Protein AF-A0A2N9NI27-F1 (afdb_monomer_lite)

Secondary structure (DSSP, 8-state):
--TTHHHHHHHHHHHHHHHHHHHHHHHHHH-TTS-GGGGGHHHHHHHHHHHHHHHHHHHHHHHHHHHHHHHHHTT---S-HHHHHHHHHHHHHHHHHHHHHHHHHHHHHHHHHHHHHHHHHHHHHHHHHHHHHHHHHTTSPPBPTTT-PEEETTEEE-HHHHHHHHH-PPP-----HHHHHHHHHHHHHHHHHHHHHHT-

Structure (mmCIF, N/CA/C/O backbone):
data_AF-A0A2N9NI27-F1
#
_entry.id   AF-A0A2N9NI27-F1
#
loop_
_atom_site.group_PDB
_atom_site.id
_atom_site.type_symbol
_atom_site.label_atom_id
_atom_site.label_alt_id
_atom_site.label_comp_id
_atom_site.label_asym_id
_atom_site.label_entity_id
_atom_site.label_seq_id
_atom_site.pdbx_PDB_ins_code
_atom_site.Cartn_x
_atom_site.Cartn_y
_atom_site.Cartn_z
_atom_site.occupancy
_atom_site.B_iso_or_equiv
_atom_site.auth_seq_id
_atom_site.auth_comp_id
_atom_site.auth_asym_id
_atom_site.auth_atom_id
_atom_site.pdbx_PDB_model_num
ATOM 1 N N . MET A 1 1 ? -6.362 -18.000 -13.929 1.00 36.44 1 MET A N 1
ATOM 2 C CA . MET A 1 1 ? -5.533 -18.802 -14.862 1.00 36.44 1 MET A CA 1
ATOM 3 C C . MET A 1 1 ? -5.604 -18.082 -16.194 1.00 36.44 1 MET A C 1
ATOM 5 O O . MET A 1 1 ? -6.598 -18.166 -16.900 1.00 36.44 1 MET A O 1
ATOM 9 N N . ASP A 1 2 ? -4.596 -17.244 -16.434 1.00 38.31 2 ASP A N 1
ATOM 10 C CA . ASP A 1 2 ? -4.694 -16.032 -17.252 1.00 38.31 2 ASP A CA 1
ATOM 11 C C . ASP A 1 2 ? -4.066 -16.246 -18.636 1.00 38.31 2 ASP A C 1
ATOM 13 O O . ASP A 1 2 ? -2.935 -15.829 -18.888 1.00 38.31 2 ASP A O 1
ATOM 17 N N . SER A 1 3 ? -4.799 -16.891 -19.547 1.00 49.56 3 SER A N 1
ATOM 18 C CA . SER A 1 3 ? -4.335 -17.132 -20.929 1.00 49.56 3 SER A CA 1
ATOM 19 C C . SER A 1 3 ? -4.432 -15.897 -21.849 1.00 49.56 3 SER A C 1
ATOM 21 O O . SER A 1 3 ? -3.973 -15.908 -22.987 1.00 49.56 3 SER A O 1
ATOM 23 N N . THR A 1 4 ? -4.994 -14.783 -21.365 1.00 52.84 4 THR A N 1
ATOM 24 C CA . THR A 1 4 ? -5.158 -13.525 -22.126 1.00 52.84 4 THR A CA 1
ATOM 25 C C . THR A 1 4 ? -3.989 -12.544 -21.955 1.00 52.84 4 THR A C 1
ATOM 27 O O . THR A 1 4 ? -3.796 -11.651 -22.784 1.00 52.84 4 THR A O 1
ATOM 30 N N . ARG A 1 5 ? -3.143 -12.735 -20.931 1.00 60.12 5 ARG A N 1
ATOM 31 C CA . ARG A 1 5 ? -1.930 -11.932 -20.689 1.00 60.12 5 ARG A CA 1
ATOM 32 C C . ARG A 1 5 ? -0.852 -12.008 -21.788 1.00 60.12 5 ARG A C 1
ATOM 34 O O . ARG A 1 5 ? -0.223 -10.969 -22.009 1.00 60.12 5 ARG A O 1
ATOM 41 N N . PRO A 1 6 ? -0.582 -13.141 -22.477 1.00 59.47 6 PRO A N 1
ATOM 42 C CA . PRO A 1 6 ? 0.487 -13.189 -23.470 1.00 59.47 6 PRO A CA 1
ATOM 43 C C . PRO A 1 6 ? 0.142 -12.368 -24.711 1.00 59.47 6 PRO A C 1
ATOM 45 O O . PRO A 1 6 ? 1.003 -11.645 -25.188 1.00 59.47 6 PRO A O 1
ATOM 48 N N . TYR A 1 7 ? -1.110 -12.376 -25.177 1.00 66.44 7 TYR A N 1
ATOM 49 C CA . TYR A 1 7 ? -1.519 -11.625 -26.370 1.00 66.44 7 TYR A CA 1
ATOM 50 C C . TYR A 1 7 ? -1.431 -10.111 -26.178 1.00 66.44 7 TYR A C 1
ATOM 52 O O . TYR A 1 7 ? -0.984 -9.406 -27.077 1.00 66.44 7 TYR A O 1
ATOM 60 N N . PHE A 1 8 ? -1.814 -9.600 -25.003 1.00 70.19 8 PHE A N 1
ATOM 61 C CA . PHE A 1 8 ? -1.663 -8.178 -24.691 1.00 70.19 8 PHE A CA 1
ATOM 62 C C . PHE A 1 8 ? -0.185 -7.777 -24.627 1.00 70.19 8 PHE A C 1
ATOM 64 O O . PHE A 1 8 ? 0.218 -6.788 -25.233 1.00 70.19 8 PHE A O 1
ATOM 71 N N . ARG A 1 9 ? 0.648 -8.597 -23.973 1.00 66.94 9 ARG A N 1
ATOM 72 C CA . ARG A 1 9 ? 2.103 -8.397 -23.938 1.00 66.94 9 ARG A CA 1
ATOM 73 C C . ARG A 1 9 ? 2.716 -8.435 -25.336 1.00 66.94 9 ARG A C 1
ATOM 75 O O . ARG A 1 9 ? 3.519 -7.570 -25.655 1.00 66.94 9 ARG A O 1
ATOM 82 N N . LEU A 1 10 ? 2.300 -9.379 -26.180 1.00 68.81 10 LEU A N 1
ATOM 83 C CA . LEU A 1 10 ? 2.792 -9.520 -27.549 1.00 68.81 10 LEU A CA 1
ATOM 84 C C . LEU A 1 10 ? 2.372 -8.338 -28.424 1.00 68.81 10 LEU A C 1
ATOM 86 O O . LEU A 1 10 ? 3.195 -7.834 -29.174 1.00 68.81 10 LEU A O 1
ATOM 90 N N . LYS A 1 11 ? 1.138 -7.835 -28.277 1.00 76.38 11 LYS A N 1
ATOM 91 C CA . LYS A 1 11 ? 0.677 -6.607 -28.947 1.00 76.38 11 LYS A CA 1
ATOM 92 C C . LYS A 1 11 ? 1.503 -5.389 -28.539 1.00 76.38 11 LYS A C 1
ATOM 94 O O . LYS A 1 11 ? 1.861 -4.599 -29.404 1.00 76.38 11 LYS A O 1
ATOM 99 N N . VAL A 1 12 ? 1.839 -5.252 -27.255 1.00 72.19 12 VAL A N 1
ATOM 100 C CA . VAL A 1 12 ? 2.699 -4.157 -26.772 1.00 72.19 12 VAL A CA 1
ATOM 101 C C . VAL A 1 12 ? 4.128 -4.302 -27.301 1.00 72.19 12 VAL A C 1
ATOM 103 O O . VAL A 1 12 ? 4.700 -3.309 -27.739 1.00 72.19 12 VAL A O 1
ATOM 106 N N . ILE A 1 13 ? 4.676 -5.524 -27.343 1.00 70.12 13 ILE A N 1
ATOM 107 C CA . ILE A 1 13 ? 5.977 -5.800 -27.977 1.00 70.12 13 ILE A CA 1
ATOM 108 C C . ILE A 1 13 ? 5.938 -5.389 -29.444 1.00 70.12 13 ILE A C 1
ATOM 110 O O . ILE A 1 13 ? 6.773 -4.599 -29.870 1.00 70.12 13 ILE A O 1
ATOM 114 N N . LEU A 1 14 ? 4.952 -5.870 -30.200 1.00 77.19 14 LEU A N 1
ATOM 115 C CA . LEU A 1 14 ? 4.838 -5.597 -31.629 1.00 77.19 14 LEU A CA 1
ATOM 116 C C . LEU A 1 14 ? 4.661 -4.099 -31.902 1.00 77.19 14 LEU A C 1
ATOM 118 O O . LEU A 1 14 ? 5.299 -3.569 -32.803 1.00 77.19 14 LEU A O 1
ATOM 122 N N . ALA A 1 15 ? 3.855 -3.407 -31.091 1.00 77.19 15 ALA A N 1
ATOM 123 C CA . ALA A 1 15 ? 3.668 -1.962 -31.180 1.00 77.19 15 ALA A CA 1
ATOM 124 C C . ALA A 1 15 ? 4.959 -1.197 -30.855 1.00 77.19 15 ALA A C 1
ATOM 126 O O . ALA A 1 15 ? 5.309 -0.267 -31.575 1.00 77.19 15 ALA A O 1
ATOM 127 N N . SER A 1 16 ? 5.692 -1.602 -29.811 1.00 70.00 16 SER A N 1
ATOM 128 C CA . SER A 1 16 ? 6.980 -0.991 -29.457 1.00 70.00 16 SER A CA 1
ATOM 129 C C . SER A 1 16 ? 8.046 -1.226 -30.529 1.00 70.00 16 SER A C 1
ATOM 131 O O . SER A 1 16 ? 8.771 -0.295 -30.862 1.00 70.00 16 SER A O 1
ATOM 133 N N . LEU A 1 17 ? 8.086 -2.421 -31.128 1.00 70.50 17 LEU A N 1
ATOM 134 C CA . LEU A 1 17 ? 9.005 -2.773 -32.209 1.00 70.50 17 LEU A CA 1
ATOM 135 C C . LEU A 1 17 ? 8.661 -2.033 -33.506 1.00 70.50 17 LEU A C 1
ATOM 137 O O . LEU A 1 17 ? 9.553 -1.517 -34.167 1.00 70.50 17 LEU A O 1
ATOM 141 N N . ALA A 1 18 ? 7.376 -1.925 -33.847 1.00 78.06 18 ALA A N 1
ATOM 142 C CA . ALA A 1 18 ? 6.919 -1.140 -34.991 1.00 78.06 18 ALA A CA 1
ATOM 143 C C . ALA A 1 18 ? 7.245 0.351 -34.818 1.00 78.06 18 ALA A C 1
ATOM 145 O O . ALA A 1 18 ? 7.685 0.995 -35.764 1.00 78.06 18 ALA A O 1
ATOM 146 N N . ASN A 1 19 ? 7.077 0.893 -33.607 1.00 72.19 19 ASN A N 1
ATOM 147 C CA . ASN A 1 19 ? 7.436 2.277 -33.305 1.00 72.19 19 ASN A CA 1
ATOM 148 C C . ASN A 1 19 ? 8.956 2.484 -33.380 1.00 72.19 19 ASN A C 1
ATOM 150 O O . ASN A 1 19 ? 9.404 3.454 -33.977 1.00 72.19 19 ASN A O 1
ATOM 154 N N . LEU A 1 20 ? 9.740 1.531 -32.864 1.00 69.75 20 LEU A N 1
ATOM 155 C CA . LEU A 1 20 ? 11.197 1.533 -32.981 1.00 69.75 20 LEU A CA 1
ATOM 156 C C . LEU A 1 20 ? 11.641 1.560 -34.449 1.00 69.75 20 LEU A C 1
ATOM 158 O O . LEU A 1 20 ? 12.416 2.426 -34.833 1.00 69.75 20 LEU A O 1
ATOM 162 N N . LEU A 1 21 ? 11.105 0.656 -35.275 1.00 71.19 21 LEU A N 1
ATOM 163 C CA . LEU A 1 21 ? 11.413 0.585 -36.705 1.00 71.19 21 LEU A CA 1
ATOM 164 C C . LEU A 1 21 ? 11.002 1.862 -37.442 1.00 71.19 21 LEU A C 1
ATOM 166 O O . LEU A 1 21 ? 11.757 2.344 -38.280 1.00 71.19 21 LEU A O 1
ATOM 170 N N . ALA A 1 22 ? 9.840 2.432 -37.114 1.00 74.94 22 ALA A N 1
ATOM 171 C CA . ALA A 1 22 ? 9.389 3.690 -37.697 1.00 74.94 22 ALA A CA 1
ATOM 172 C C . ALA A 1 22 ? 10.327 4.850 -37.336 1.00 74.94 22 ALA A C 1
ATOM 174 O O . ALA A 1 22 ? 10.721 5.607 -38.217 1.00 74.94 22 ALA A O 1
ATOM 175 N N . VAL A 1 23 ? 10.730 4.966 -36.066 1.00 69.69 23 VAL A N 1
ATOM 176 C CA . VAL A 1 23 ? 11.662 6.010 -35.617 1.00 69.69 23 VAL A CA 1
ATOM 177 C C . VAL A 1 23 ? 13.045 5.813 -36.245 1.00 69.69 23 VAL A C 1
ATOM 179 O O . VAL A 1 23 ? 13.609 6.783 -36.737 1.00 69.69 23 VAL A O 1
ATOM 182 N N . SER A 1 24 ? 13.564 4.583 -36.316 1.00 65.12 24 SER A N 1
ATOM 183 C CA . SER A 1 24 ? 14.845 4.295 -36.982 1.00 65.12 24 SER A CA 1
ATOM 184 C C . SER A 1 24 ? 14.810 4.556 -38.488 1.00 65.12 24 SER A C 1
ATOM 186 O O . SER A 1 24 ? 15.793 5.026 -39.052 1.00 65.12 24 SER A O 1
ATOM 188 N N . TYR A 1 25 ? 13.680 4.303 -39.146 1.00 70.88 25 TYR A N 1
ATOM 189 C CA . TYR A 1 25 ? 13.499 4.634 -40.558 1.00 70.88 25 TYR A CA 1
ATOM 190 C C . TYR A 1 25 ? 13.430 6.152 -40.790 1.00 70.88 25 TYR A C 1
ATOM 192 O O . TYR A 1 25 ? 14.019 6.663 -41.740 1.00 70.88 25 TYR A O 1
ATOM 200 N N . ILE A 1 26 ? 12.751 6.887 -39.904 1.00 68.06 26 ILE A N 1
ATOM 201 C CA . ILE A 1 26 ? 12.708 8.356 -39.941 1.00 68.06 26 ILE A CA 1
ATOM 202 C C . ILE A 1 26 ? 14.103 8.943 -39.695 1.00 68.06 26 ILE A C 1
ATOM 204 O O . ILE A 1 26 ? 14.497 9.871 -40.396 1.00 68.06 26 ILE A O 1
ATOM 208 N N . ASP A 1 27 ? 14.863 8.394 -38.748 1.00 64.38 27 ASP A N 1
ATOM 209 C CA . ASP A 1 27 ? 16.242 8.803 -38.455 1.00 64.38 27 ASP A CA 1
ATOM 210 C C . ASP A 1 27 ? 17.165 8.613 -39.672 1.00 64.38 27 ASP A C 1
ATOM 212 O O . ASP A 1 27 ? 17.878 9.538 -40.063 1.00 64.38 27 ASP A O 1
ATOM 216 N N . TYR A 1 28 ? 17.046 7.468 -40.358 1.00 64.00 28 TYR A N 1
ATOM 217 C CA . TYR A 1 28 ? 17.743 7.197 -41.620 1.00 64.00 28 TYR A CA 1
ATOM 218 C C . TYR A 1 28 ? 17.440 8.245 -42.705 1.00 64.00 28 TYR A C 1
ATOM 220 O O . TYR A 1 28 ? 18.337 8.677 -43.426 1.00 64.00 28 TYR A O 1
ATOM 228 N N . LEU A 1 29 ? 16.181 8.681 -42.810 1.00 66.50 29 LEU A N 1
ATOM 229 C CA . LEU A 1 29 ? 15.747 9.694 -43.778 1.00 66.50 29 LEU A CA 1
ATOM 230 C C . LEU A 1 29 ? 16.136 11.127 -43.395 1.00 66.50 29 LEU A C 1
ATOM 232 O O . LEU A 1 29 ? 16.314 11.963 -44.280 1.00 66.50 29 LEU A O 1
ATOM 236 N N . THR A 1 30 ? 16.229 11.429 -42.100 1.00 65.25 30 THR A N 1
ATOM 237 C CA . THR A 1 30 ? 16.387 12.810 -41.612 1.00 65.25 30 THR A CA 1
ATOM 238 C C . THR A 1 30 ? 17.842 13.279 -41.681 1.00 65.25 30 THR A C 1
ATOM 240 O O . THR A 1 30 ? 18.091 14.471 -41.868 1.00 65.25 30 THR A O 1
ATOM 243 N N . GLY A 1 31 ? 18.814 12.362 -41.597 1.00 55.44 31 GLY A N 1
ATOM 244 C CA . GLY A 1 31 ? 20.234 12.718 -41.583 1.00 55.44 31 GLY A CA 1
ATOM 245 C C . GLY A 1 31 ? 20.626 13.609 -40.387 1.00 55.44 31 GLY A C 1
ATOM 246 O O . GLY A 1 31 ? 19.791 14.065 -39.610 1.00 55.44 31 GLY A O 1
ATOM 247 N N . TYR A 1 32 ? 21.931 13.867 -40.232 1.00 52.66 32 TYR A N 1
ATOM 248 C CA . TYR A 1 32 ? 22.606 14.406 -39.027 1.00 52.66 32 TYR A CA 1
ATOM 249 C C . TYR A 1 32 ? 22.132 15.787 -38.496 1.00 52.66 32 TYR A C 1
ATOM 251 O O . TYR A 1 32 ? 22.723 16.324 -37.561 1.00 52.66 32 TYR A O 1
ATOM 259 N N . GLN A 1 33 ? 21.103 16.414 -39.073 1.00 48.88 33 GLN A N 1
ATOM 260 C CA . GLN A 1 33 ? 20.700 17.781 -38.720 1.00 48.88 33 GLN A CA 1
ATOM 261 C C . GLN A 1 33 ? 19.865 17.891 -37.434 1.00 48.88 33 GLN A C 1
ATOM 263 O O . GLN A 1 33 ? 19.787 18.985 -36.878 1.00 48.88 33 GLN A O 1
ATOM 268 N N . PHE A 1 34 ? 19.296 16.797 -36.909 1.00 49.81 34 PHE A N 1
ATOM 269 C CA . PHE A 1 34 ? 18.487 16.841 -35.685 1.00 49.81 34 PHE A CA 1
ATOM 270 C C . PHE A 1 34 ? 18.809 15.704 -34.706 1.00 49.81 34 PHE A C 1
ATOM 272 O O . PHE A 1 34 ? 18.772 14.529 -35.050 1.00 49.81 34 PHE A O 1
ATOM 279 N N . LEU A 1 35 ? 19.053 16.056 -33.438 1.00 50.72 35 LEU A N 1
ATOM 280 C CA . LEU A 1 35 ? 19.159 15.119 -32.312 1.00 50.72 35 LEU A CA 1
ATOM 281 C C . LEU A 1 35 ? 17.768 14.550 -31.966 1.00 50.72 35 LEU A C 1
ATOM 283 O O . LEU A 1 35 ? 17.124 14.959 -31.001 1.00 50.72 35 LEU A O 1
ATOM 287 N N . PHE A 1 36 ? 17.302 13.573 -32.747 1.00 58.16 36 PHE A N 1
ATOM 288 C CA . PHE A 1 36 ? 16.013 12.883 -32.562 1.00 58.16 36 PHE A CA 1
ATOM 289 C C . PHE A 1 36 ? 16.000 11.860 -31.404 1.00 58.16 36 PHE A C 1
ATOM 291 O O . PHE A 1 36 ? 15.109 11.016 -31.300 1.00 58.16 36 PHE A O 1
ATOM 298 N N . PHE A 1 37 ? 16.954 11.951 -30.471 1.00 56.22 37 PHE A N 1
ATOM 299 C CA . PHE A 1 37 ? 17.116 11.008 -29.358 1.00 56.22 37 PHE A CA 1
ATOM 300 C C . PHE A 1 37 ? 15.905 10.971 -28.405 1.00 56.22 37 PHE A C 1
ATOM 302 O O . PHE A 1 37 ? 15.586 9.932 -27.828 1.00 56.22 37 PHE A O 1
ATOM 309 N N . VAL A 1 38 ? 15.178 12.087 -28.272 1.00 61.19 38 VAL A N 1
ATOM 310 C CA . VAL A 1 38 ? 13.997 12.202 -27.394 1.00 61.19 38 VAL A CA 1
ATOM 311 C C . VAL A 1 38 ? 12.860 11.263 -27.818 1.00 61.19 38 VAL A C 1
ATOM 313 O O . VAL A 1 38 ? 12.158 10.724 -26.962 1.00 61.19 38 VAL A O 1
ATOM 316 N N . PHE A 1 39 ? 12.694 10.997 -29.117 1.00 66.19 39 PHE A N 1
ATOM 317 C CA . PHE A 1 39 ? 11.601 10.149 -29.609 1.00 66.19 39 PHE A CA 1
ATOM 318 C C . PHE A 1 39 ? 11.803 8.664 -29.292 1.00 66.19 39 PHE A C 1
ATOM 320 O O . PHE A 1 39 ? 10.824 7.944 -29.099 1.00 66.19 39 PHE A O 1
ATOM 327 N N . TYR A 1 40 ? 13.049 8.218 -29.118 1.00 63.84 40 TYR A N 1
ATOM 328 C CA . TYR A 1 40 ? 13.360 6.855 -28.679 1.00 63.84 40 TYR A CA 1
ATOM 329 C C . TYR A 1 40 ? 12.959 6.583 -27.219 1.00 63.84 40 TYR A C 1
ATOM 331 O O . TYR A 1 40 ? 12.826 5.428 -26.809 1.00 63.84 40 TYR A O 1
ATOM 339 N N . PHE A 1 41 ? 12.696 7.626 -26.427 1.00 65.69 41 PHE A N 1
ATOM 340 C CA . PHE A 1 41 ? 12.276 7.485 -25.033 1.00 65.69 41 PHE A CA 1
ATOM 341 C C . PHE A 1 41 ? 10.851 6.925 -24.902 1.00 65.69 41 PHE A C 1
ATOM 343 O O . PHE A 1 41 ? 10.553 6.194 -23.958 1.00 65.69 41 PHE A O 1
ATOM 350 N N . ILE A 1 42 ? 9.974 7.227 -25.865 1.00 68.38 42 ILE A N 1
ATOM 351 C CA . ILE A 1 42 ? 8.559 6.829 -25.870 1.00 68.38 42 ILE A CA 1
ATOM 352 C C . ILE A 1 42 ? 8.396 5.297 -25.932 1.00 68.38 42 ILE A C 1
ATOM 354 O O . ILE A 1 42 ? 7.754 4.738 -25.034 1.00 68.38 42 ILE A O 1
ATOM 358 N N . PRO A 1 43 ? 8.986 4.577 -26.911 1.00 65.88 43 PRO A N 1
ATOM 359 C CA . PRO A 1 43 ? 8.874 3.122 -26.971 1.00 65.88 43 PRO A CA 1
ATOM 360 C C . PRO A 1 43 ? 9.560 2.434 -25.785 1.00 65.88 43 PRO A C 1
ATOM 362 O O . PRO A 1 43 ? 9.038 1.440 -25.279 1.00 65.88 43 PRO A O 1
ATOM 365 N N . VAL A 1 44 ? 10.674 2.976 -25.278 1.00 66.25 44 VAL A N 1
ATOM 366 C CA . VAL A 1 44 ? 11.390 2.412 -24.119 1.00 66.25 44 VAL A CA 1
ATOM 367 C C . VAL A 1 44 ? 10.585 2.575 -22.830 1.00 66.25 44 VAL A C 1
ATOM 369 O O . VAL A 1 44 ? 10.466 1.620 -22.059 1.00 66.25 44 VAL A O 1
ATOM 372 N N . ALA A 1 45 ? 9.966 3.738 -22.616 1.00 66.00 45 ALA A N 1
ATOM 373 C CA . ALA A 1 45 ? 9.085 3.976 -21.477 1.00 66.00 45 ALA A CA 1
ATOM 37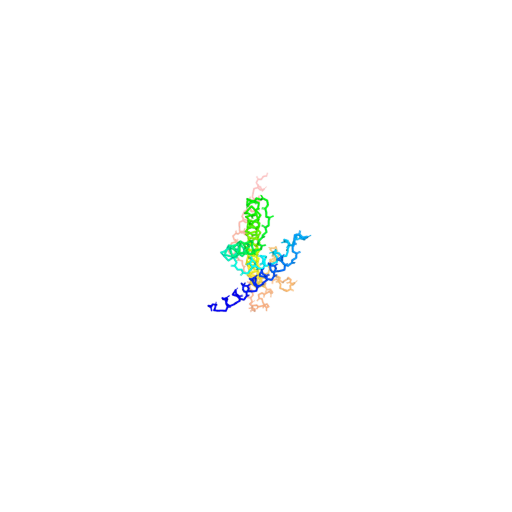4 C C . ALA A 1 45 ? 7.847 3.066 -21.521 1.00 66.00 45 ALA A C 1
ATOM 376 O O . ALA A 1 45 ? 7.509 2.439 -20.514 1.00 66.00 45 ALA A O 1
ATOM 377 N N . LEU A 1 46 ? 7.217 2.921 -22.694 1.00 65.62 46 LEU A N 1
ATOM 378 C CA . LEU A 1 46 ? 6.104 1.990 -22.915 1.00 65.62 46 LEU A CA 1
ATOM 379 C C . LEU A 1 46 ? 6.513 0.542 -22.621 1.00 65.62 46 LEU A C 1
ATOM 381 O O . LEU A 1 46 ? 5.820 -0.166 -21.888 1.00 65.62 46 LEU A O 1
ATOM 385 N N . CYS A 1 47 ? 7.660 0.097 -23.130 1.00 63.91 47 CYS A N 1
ATOM 386 C CA . CYS A 1 47 ? 8.106 -1.276 -22.919 1.00 63.91 47 CYS A CA 1
ATOM 387 C C . CYS A 1 47 ? 8.499 -1.542 -21.453 1.00 63.91 47 CYS A C 1
ATOM 389 O O . CYS A 1 47 ? 8.168 -2.598 -20.901 1.00 63.91 47 CYS A O 1
ATOM 391 N N . GLY A 1 48 ? 9.124 -0.562 -20.789 1.00 62.97 48 GLY A N 1
ATOM 392 C CA . GLY A 1 48 ? 9.422 -0.600 -19.355 1.00 62.97 48 GLY A CA 1
ATOM 393 C C . GLY A 1 48 ? 8.169 -0.679 -18.479 1.00 62.97 48 GLY A C 1
ATOM 394 O O . GLY A 1 48 ? 8.173 -1.361 -17.453 1.00 62.97 48 GLY A O 1
ATOM 395 N N . TRP A 1 49 ? 7.069 -0.056 -18.910 1.00 64.50 49 TRP A N 1
ATOM 396 C CA . TRP A 1 49 ? 5.817 -0.014 -18.154 1.00 64.50 49 TRP A CA 1
ATOM 397 C C . TRP A 1 49 ? 5.042 -1.337 -18.156 1.00 64.50 49 TRP A C 1
ATOM 399 O O . TRP A 1 49 ? 4.394 -1.673 -17.160 1.00 64.50 49 TRP A O 1
ATOM 409 N N . TYR A 1 50 ? 5.090 -2.084 -19.263 1.00 59.88 50 TYR A N 1
ATOM 410 C CA . TYR A 1 50 ? 4.198 -3.229 -19.491 1.00 59.88 50 TYR A CA 1
ATOM 411 C C . TYR A 1 50 ? 4.866 -4.605 -19.396 1.00 59.88 50 TYR A C 1
ATOM 413 O O . TYR A 1 50 ? 4.166 -5.609 -19.231 1.00 59.88 50 TYR A O 1
ATOM 421 N N . LEU A 1 51 ? 6.195 -4.685 -19.503 1.00 60.44 51 LEU A N 1
ATOM 422 C CA . LEU A 1 51 ? 6.848 -5.933 -19.905 1.00 60.44 51 LEU A CA 1
ATOM 423 C C . LEU A 1 51 ? 7.962 -6.434 -18.965 1.00 60.44 51 LEU A C 1
ATOM 425 O O . LEU A 1 51 ? 8.371 -7.594 -19.070 1.00 60.44 51 LEU A O 1
ATOM 429 N N . GLY A 1 52 ? 8.402 -5.608 -18.010 1.00 63.88 52 GLY A N 1
ATOM 430 C CA . GLY A 1 52 ? 9.367 -5.978 -16.967 1.00 63.88 52 GLY A CA 1
ATOM 431 C C . GLY A 1 52 ? 10.827 -6.136 -17.436 1.00 63.88 52 GLY A C 1
ATOM 432 O O . GLY A 1 52 ? 11.153 -5.973 -18.609 1.00 63.88 52 GLY A O 1
ATOM 433 N N . ARG A 1 53 ? 11.721 -6.482 -16.494 1.00 59.84 53 ARG A N 1
ATOM 434 C CA . ARG A 1 53 ? 13.196 -6.349 -16.603 1.00 59.84 53 ARG A CA 1
ATOM 435 C C . ARG A 1 53 ? 13.814 -7.122 -17.755 1.00 59.84 53 ARG A C 1
ATOM 437 O O . ARG A 1 53 ? 14.665 -6.606 -18.467 1.00 59.84 53 ARG A O 1
ATOM 444 N N . ARG A 1 54 ? 13.380 -8.372 -17.937 1.00 58.84 54 ARG A N 1
ATOM 445 C CA . ARG A 1 54 ? 13.925 -9.269 -18.969 1.00 58.84 54 ARG A CA 1
ATOM 446 C C . ARG A 1 54 ? 13.561 -8.805 -20.374 1.00 58.84 54 ARG A C 1
ATOM 448 O O . ARG A 1 54 ? 14.375 -8.921 -21.281 1.00 58.84 54 ARG A O 1
ATOM 455 N N . SER A 1 55 ? 12.371 -8.239 -20.536 1.00 62.41 55 SER A N 1
ATOM 456 C CA . SER A 1 55 ? 11.905 -7.760 -21.832 1.00 62.41 55 SER A CA 1
ATOM 457 C C . SER A 1 55 ? 12.545 -6.426 -22.207 1.00 62.41 55 SER A C 1
ATOM 459 O O . SER A 1 55 ? 12.881 -6.239 -23.367 1.00 62.41 55 SER A O 1
ATOM 461 N N . VAL A 1 56 ? 12.794 -5.540 -21.233 1.00 64.38 56 VAL A N 1
ATOM 462 C CA . VAL A 1 56 ? 13.592 -4.317 -21.442 1.00 64.38 56 VAL A CA 1
ATOM 463 C C . VAL A 1 56 ? 15.013 -4.665 -21.888 1.00 64.38 56 VAL A C 1
ATOM 465 O O . VAL A 1 56 ? 15.521 -4.043 -22.810 1.00 64.38 56 VAL A O 1
ATOM 468 N N . LEU A 1 57 ? 15.630 -5.694 -21.296 1.00 64.44 57 LEU A N 1
ATOM 469 C CA . LEU A 1 57 ? 16.954 -6.169 -21.713 1.00 64.44 57 LEU A CA 1
ATOM 470 C C . LEU A 1 57 ? 16.949 -6.762 -23.129 1.00 64.44 57 LEU A C 1
ATOM 472 O O . LEU A 1 57 ? 17.834 -6.446 -23.917 1.00 64.44 57 LEU A O 1
ATOM 476 N N . CYS A 1 58 ? 15.950 -7.583 -23.473 1.00 64.38 58 CYS A N 1
ATOM 477 C CA . CYS A 1 58 ? 15.819 -8.129 -24.829 1.00 64.38 58 CYS A CA 1
ATOM 478 C C . CYS A 1 58 ? 15.554 -7.028 -25.861 1.00 64.38 58 CYS A C 1
ATOM 480 O O . CYS A 1 58 ? 16.111 -7.075 -26.954 1.00 64.38 58 CYS A O 1
ATOM 482 N N . LEU A 1 59 ? 14.734 -6.031 -25.513 1.00 67.56 59 LEU A N 1
ATOM 483 C CA . LEU A 1 59 ? 14.468 -4.893 -26.384 1.00 67.56 59 LEU A CA 1
ATOM 484 C C . LEU A 1 59 ? 15.722 -4.037 -26.547 1.00 67.56 59 LEU A C 1
ATOM 486 O O . LEU A 1 59 ? 16.068 -3.728 -27.670 1.00 67.56 59 LEU A O 1
ATOM 490 N N . ALA A 1 60 ? 16.446 -3.724 -25.470 1.00 65.75 60 ALA A N 1
ATOM 491 C CA . ALA A 1 60 ? 17.706 -2.987 -25.554 1.00 65.75 60 ALA A CA 1
ATOM 492 C C . ALA A 1 60 ? 18.734 -3.712 -26.440 1.00 65.75 60 ALA A C 1
ATOM 494 O O . ALA A 1 60 ? 19.409 -3.072 -27.244 1.00 65.75 60 ALA A O 1
ATOM 495 N N . LEU A 1 61 ? 18.806 -5.046 -26.344 1.00 68.94 61 LEU A N 1
ATOM 496 C CA . LEU A 1 61 ? 19.602 -5.879 -27.250 1.00 68.94 61 LEU A CA 1
ATOM 497 C C . LEU A 1 61 ? 19.134 -5.749 -28.705 1.00 68.94 61 LEU A C 1
ATOM 499 O O . LEU A 1 61 ? 19.952 -5.481 -29.579 1.00 68.94 61 LEU A O 1
ATOM 503 N N . LEU A 1 62 ? 17.832 -5.891 -28.969 1.00 65.69 62 LEU A N 1
ATOM 504 C CA . LEU A 1 62 ? 17.250 -5.751 -30.309 1.00 65.69 62 LEU A CA 1
ATOM 505 C C . LEU A 1 62 ? 17.471 -4.352 -30.895 1.00 65.69 62 LEU A C 1
ATOM 507 O O . LEU A 1 62 ? 17.801 -4.238 -32.071 1.00 65.69 62 LEU A O 1
ATOM 511 N N . THR A 1 63 ? 17.348 -3.300 -30.089 1.00 66.25 63 THR A N 1
ATOM 512 C CA . THR A 1 63 ? 17.612 -1.921 -30.506 1.00 66.25 63 THR A CA 1
ATOM 513 C C . THR A 1 63 ? 19.085 -1.725 -30.845 1.00 66.25 63 THR A C 1
ATOM 515 O O . THR A 1 63 ? 19.393 -1.131 -31.873 1.00 66.25 63 THR A O 1
ATOM 518 N N . GLY A 1 64 ? 20.000 -2.274 -30.038 1.00 63.69 64 GLY A N 1
ATOM 519 C CA . GLY A 1 64 ? 21.436 -2.245 -30.332 1.00 63.69 64 GLY A CA 1
ATOM 520 C C . GLY A 1 64 ? 21.794 -2.996 -31.619 1.00 63.69 64 GLY A C 1
ATOM 521 O O . GLY A 1 64 ? 22.583 -2.503 -32.422 1.00 63.69 64 GLY A O 1
ATOM 522 N N . VAL A 1 65 ? 21.167 -4.153 -31.860 1.00 67.00 65 VAL A N 1
ATOM 523 C CA . VAL A 1 65 ? 21.337 -4.927 -33.103 1.00 67.00 65 VAL A CA 1
ATOM 524 C C . VAL A 1 65 ? 20.755 -4.179 -34.304 1.00 67.00 65 VAL A C 1
ATOM 526 O O . VAL A 1 65 ? 21.404 -4.110 -35.343 1.00 67.00 65 VAL A O 1
ATOM 529 N N . SER A 1 66 ? 19.569 -3.582 -34.160 1.00 63.38 66 SER A N 1
ATOM 530 C CA . SER A 1 66 ? 18.935 -2.770 -35.205 1.00 63.38 66 SER A CA 1
ATOM 531 C C . SER A 1 66 ? 19.796 -1.564 -35.572 1.00 63.38 66 SER A C 1
ATOM 533 O O . SER A 1 66 ? 19.951 -1.274 -36.753 1.00 63.38 66 SER A O 1
ATOM 535 N N . TRP A 1 67 ? 20.393 -0.892 -34.583 1.00 64.38 67 TRP A N 1
ATOM 536 C CA . TRP A 1 67 ? 21.302 0.227 -34.824 1.00 64.38 67 TRP A CA 1
ATOM 537 C C . TRP A 1 67 ? 22.551 -0.221 -35.587 1.00 64.38 67 TRP A C 1
ATOM 539 O O . TRP A 1 67 ? 22.900 0.386 -36.591 1.00 64.38 67 TRP A O 1
ATOM 549 N N . CYS A 1 68 ? 23.171 -1.332 -35.174 1.00 60.06 68 CYS A N 1
ATOM 550 C CA . CYS A 1 68 ? 24.314 -1.926 -35.877 1.00 60.06 68 CYS A CA 1
ATOM 551 C C . CYS A 1 68 ? 23.964 -2.283 -37.334 1.00 60.06 68 CYS A C 1
ATOM 553 O O . CYS A 1 68 ? 24.748 -2.046 -38.249 1.00 60.06 68 CYS A O 1
ATOM 555 N N . PHE A 1 69 ? 22.754 -2.799 -37.566 1.00 63.03 69 PHE A N 1
ATOM 556 C CA . PHE A 1 69 ? 22.279 -3.151 -38.901 1.00 63.03 69 PHE A CA 1
ATOM 557 C C . PHE A 1 69 ? 22.053 -1.918 -39.791 1.00 63.03 69 PHE A C 1
ATOM 559 O O . PHE A 1 69 ? 22.497 -1.905 -40.937 1.00 63.03 69 PHE A O 1
ATOM 566 N N . VAL A 1 70 ? 21.410 -0.868 -39.264 1.00 60.00 70 VAL A N 1
ATOM 567 C CA . VAL A 1 70 ? 21.194 0.406 -39.979 1.00 60.00 70 VAL A CA 1
ATOM 568 C C . VAL A 1 70 ? 22.522 1.097 -40.285 1.00 60.00 70 VAL A C 1
ATOM 570 O O . VAL A 1 70 ? 22.703 1.634 -41.376 1.00 60.00 70 VAL A O 1
ATOM 573 N N . ASP A 1 71 ? 23.466 1.042 -39.354 1.00 59.44 71 ASP A N 1
ATOM 574 C CA . ASP A 1 71 ? 24.789 1.648 -39.465 1.00 59.44 71 ASP A CA 1
ATOM 575 C C . ASP A 1 71 ? 25.663 0.956 -40.534 1.00 59.44 71 ASP A C 1
ATOM 577 O O . ASP A 1 71 ? 26.280 1.632 -41.359 1.00 59.44 71 ASP A O 1
ATOM 581 N N . ILE A 1 72 ? 25.612 -0.382 -40.622 1.00 60.19 72 ILE A N 1
ATOM 582 C CA . ILE A 1 72 ? 26.237 -1.163 -41.709 1.00 60.19 72 ILE A CA 1
ATOM 583 C C . ILE A 1 72 ? 25.623 -0.811 -43.073 1.00 60.19 72 ILE A C 1
ATOM 585 O O . ILE A 1 72 ? 26.339 -0.700 -44.071 1.00 60.19 72 ILE A O 1
ATOM 589 N N . LEU A 1 73 ? 24.301 -0.631 -43.130 1.00 58.22 73 LEU A N 1
ATOM 590 C CA . LEU A 1 73 ? 23.587 -0.349 -44.377 1.00 58.22 73 LEU A CA 1
ATOM 591 C C . LEU A 1 73 ? 23.774 1.096 -44.859 1.00 58.22 73 LEU A C 1
ATOM 593 O O . LEU A 1 73 ? 23.712 1.359 -46.058 1.00 58.22 73 LEU A O 1
ATOM 597 N N . SER A 1 74 ? 24.010 2.030 -43.937 1.00 55.09 74 SER A N 1
ATOM 598 C CA . SER A 1 74 ? 24.034 3.462 -44.243 1.00 55.09 74 SER A CA 1
ATOM 599 C C . SER A 1 74 ? 25.352 3.960 -44.842 1.00 55.09 74 SER A C 1
ATOM 601 O O . SER A 1 74 ? 25.422 5.136 -45.184 1.00 55.09 74 SER A O 1
ATOM 603 N N . HIS A 1 75 ? 26.385 3.118 -44.996 1.00 49.62 75 HIS A N 1
ATOM 604 C CA . HIS A 1 75 ? 27.628 3.445 -45.724 1.00 49.62 75 HIS A CA 1
ATOM 605 C C . HIS A 1 75 ? 28.236 4.824 -45.352 1.00 49.62 75 HIS A C 1
ATOM 607 O O . HIS A 1 75 ? 28.679 5.588 -46.208 1.00 49.62 75 HIS A O 1
ATOM 613 N N . HIS A 1 76 ? 28.217 5.186 -44.062 1.00 53.34 76 HIS A N 1
ATOM 614 C CA . HIS A 1 76 ? 28.663 6.504 -43.600 1.00 53.34 76 HIS A CA 1
ATOM 615 C C . HIS A 1 76 ? 30.193 6.598 -43.487 1.00 53.34 76 HIS A C 1
ATOM 617 O O . HIS A 1 76 ? 30.842 5.769 -42.849 1.00 53.34 76 HIS A O 1
ATOM 623 N N . HIS A 1 77 ? 30.764 7.681 -44.025 1.00 46.12 77 HIS A N 1
ATOM 624 C CA . HIS A 1 77 ? 32.152 8.099 -43.804 1.00 46.12 77 HIS A CA 1
ATOM 625 C C . HIS A 1 77 ? 32.332 8.633 -42.367 1.00 46.12 77 HIS A C 1
ATOM 627 O O . HIS A 1 77 ? 32.366 9.841 -42.132 1.00 46.12 77 HIS A O 1
ATOM 633 N N . TYR A 1 78 ? 32.447 7.742 -41.380 1.00 51.31 78 TYR A N 1
ATOM 634 C CA . TYR A 1 78 ? 32.955 8.117 -40.057 1.00 51.31 78 TYR A CA 1
ATOM 635 C C . TYR A 1 78 ? 34.492 8.202 -40.102 1.00 51.31 78 TYR A C 1
ATOM 637 O O . TYR A 1 78 ? 35.131 7.275 -40.597 1.00 51.31 78 TYR A O 1
ATOM 645 N N . PRO A 1 79 ? 35.121 9.266 -39.566 1.00 55.09 79 PRO A N 1
ATOM 646 C CA . PRO A 1 79 ? 36.581 9.411 -39.571 1.00 55.09 79 PRO A CA 1
ATOM 647 C C . PRO A 1 79 ? 37.306 8.371 -38.696 1.00 55.09 79 PRO A C 1
ATOM 649 O O . PRO A 1 79 ? 38.500 8.151 -38.870 1.00 55.09 79 PRO A O 1
ATOM 652 N N . SER A 1 80 ? 36.606 7.711 -37.766 1.00 57.06 80 SER A N 1
ATOM 653 C CA . SER A 1 80 ? 37.113 6.551 -37.029 1.00 57.06 80 SER A CA 1
ATOM 654 C C . SER A 1 80 ? 35.972 5.626 -36.599 1.00 57.06 80 SER A C 1
ATOM 656 O O . SER A 1 80 ? 34.934 6.071 -36.105 1.00 57.06 80 SER A O 1
ATOM 658 N N . GLU A 1 81 ? 36.168 4.316 -36.760 1.00 62.94 81 GLU A N 1
ATOM 659 C CA . GLU A 1 81 ? 35.171 3.299 -36.389 1.00 62.94 81 GLU A CA 1
ATOM 660 C C . GLU A 1 81 ? 34.865 3.291 -34.882 1.00 62.94 81 GLU A C 1
ATOM 662 O O . GLU A 1 81 ? 33.771 2.928 -34.454 1.00 62.94 81 GLU A O 1
ATOM 667 N N . THR A 1 82 ? 35.801 3.775 -34.064 1.00 59.56 82 THR A N 1
ATOM 668 C CA . THR A 1 82 ? 35.687 3.839 -32.604 1.00 59.56 82 THR A CA 1
ATOM 669 C C . THR A 1 82 ? 34.549 4.748 -32.133 1.00 59.56 82 THR A C 1
ATOM 671 O O . THR A 1 82 ? 33.865 4.420 -31.164 1.00 59.56 82 THR A O 1
ATOM 674 N N . VAL A 1 83 ? 34.293 5.865 -32.825 1.00 61.50 83 VAL A N 1
ATOM 675 C CA . VAL A 1 83 ? 33.202 6.797 -32.472 1.00 61.50 83 VAL A CA 1
ATOM 676 C C . VAL A 1 83 ? 31.832 6.171 -32.754 1.00 61.50 83 VAL A C 1
ATOM 678 O O . VAL A 1 83 ? 30.886 6.373 -31.992 1.00 61.50 83 VAL A O 1
ATOM 681 N N . ARG A 1 84 ? 31.746 5.341 -33.798 1.00 63.12 84 ARG A N 1
ATOM 682 C CA . ARG A 1 84 ? 30.536 4.617 -34.214 1.00 63.12 84 ARG A CA 1
ATOM 683 C C . ARG A 1 84 ? 30.095 3.605 -33.150 1.00 63.12 84 ARG A C 1
ATOM 685 O O . ARG A 1 84 ? 28.946 3.617 -32.696 1.00 63.12 84 ARG A O 1
ATOM 692 N N . TYR A 1 85 ? 31.044 2.798 -32.667 1.00 63.84 85 TYR A N 1
ATOM 693 C CA . TYR A 1 85 ? 30.803 1.846 -31.578 1.00 63.84 85 TYR A CA 1
ATOM 694 C C . TYR A 1 85 ? 30.523 2.545 -30.242 1.00 63.84 85 TYR A C 1
ATOM 696 O O . TYR A 1 85 ? 29.623 2.124 -29.514 1.00 63.84 85 TYR A O 1
ATOM 704 N N . ALA A 1 86 ? 31.232 3.638 -29.932 1.00 63.03 86 ALA A N 1
ATOM 705 C CA . ALA A 1 86 ? 31.019 4.395 -28.699 1.00 63.03 86 ALA A CA 1
ATOM 706 C C . ALA A 1 86 ? 29.612 5.012 -28.626 1.00 63.03 86 ALA A C 1
ATOM 708 O O . ALA A 1 86 ? 28.956 4.911 -27.589 1.00 63.03 86 ALA A O 1
ATOM 709 N N . ASN A 1 87 ? 29.112 5.587 -29.725 1.00 65.38 87 ASN A N 1
ATOM 710 C CA . ASN A 1 87 ? 27.778 6.189 -29.754 1.00 65.38 87 ASN A CA 1
ATOM 711 C C . ASN A 1 87 ? 26.669 5.137 -29.562 1.00 65.38 87 ASN A C 1
ATOM 713 O O . ASN A 1 87 ? 25.771 5.320 -28.738 1.00 65.38 87 ASN A O 1
ATOM 717 N N . SER A 1 88 ? 26.784 3.989 -30.239 1.00 64.88 88 SER A N 1
ATOM 718 C CA . SER A 1 88 ? 25.852 2.861 -30.067 1.00 64.88 88 SER A CA 1
ATOM 719 C C . SER A 1 88 ? 25.860 2.326 -28.632 1.00 64.88 88 SER A C 1
ATOM 721 O O . SER A 1 88 ? 24.809 2.034 -28.058 1.00 64.88 88 SER A O 1
ATOM 723 N N . PHE A 1 89 ? 27.045 2.238 -28.021 1.00 67.38 89 PHE A N 1
ATOM 724 C CA . PHE A 1 89 ? 27.204 1.752 -26.654 1.00 67.38 89 PHE A CA 1
ATOM 725 C C . PHE A 1 89 ? 26.611 2.713 -25.612 1.00 67.38 89 PHE A C 1
ATOM 727 O O . PHE A 1 89 ? 25.933 2.272 -24.682 1.00 67.38 89 PHE A O 1
ATOM 734 N N . ILE A 1 90 ? 26.799 4.025 -25.789 1.00 67.19 90 ILE A N 1
ATOM 735 C CA . ILE A 1 90 ? 26.212 5.056 -24.917 1.00 67.19 90 ILE A CA 1
ATOM 736 C C . ILE A 1 90 ? 24.684 5.041 -25.018 1.00 67.19 90 ILE A C 1
ATOM 738 O O . ILE A 1 90 ? 24.006 5.090 -23.990 1.00 67.19 90 ILE A O 1
ATOM 742 N N . CYS A 1 91 ? 24.132 4.903 -26.226 1.00 66.88 91 CYS A N 1
ATOM 743 C CA . CYS A 1 91 ? 22.687 4.796 -26.426 1.00 66.88 91 CYS A CA 1
ATOM 744 C C . CYS A 1 91 ? 22.120 3.535 -25.756 1.00 66.88 91 CYS A C 1
ATOM 746 O O . CYS A 1 91 ? 21.128 3.614 -25.027 1.00 66.88 91 CYS A O 1
ATOM 748 N N . PHE A 1 92 ? 22.780 2.384 -25.930 1.00 69.56 92 PHE A N 1
ATOM 749 C CA . PHE A 1 92 ? 22.404 1.137 -25.260 1.00 69.56 92 PHE A CA 1
ATOM 750 C C . PHE A 1 92 ? 22.395 1.288 -23.732 1.00 69.56 92 PHE A C 1
ATOM 752 O O . PHE A 1 92 ? 21.409 0.929 -23.083 1.00 69.56 92 PHE A O 1
ATOM 759 N N . LEU A 1 93 ? 23.457 1.862 -23.157 1.00 70.19 93 LEU A N 1
ATOM 760 C CA . LEU A 1 93 ? 23.548 2.111 -21.717 1.00 70.19 93 LEU A CA 1
ATOM 761 C C . LEU A 1 93 ? 22.456 3.062 -21.230 1.00 70.19 93 LEU A C 1
ATOM 763 O O . LEU A 1 93 ? 21.811 2.772 -20.223 1.00 70.19 93 LEU A O 1
ATOM 767 N N . ALA A 1 94 ? 22.209 4.159 -21.948 1.00 69.38 94 ALA A N 1
ATOM 768 C CA . ALA A 1 94 ? 21.166 5.113 -21.598 1.00 69.38 94 ALA A CA 1
ATOM 769 C C . ALA A 1 94 ? 19.794 4.425 -21.536 1.00 69.38 94 ALA A C 1
ATOM 771 O O . ALA A 1 94 ? 19.114 4.500 -20.509 1.00 69.38 94 ALA A O 1
ATOM 772 N N . PHE A 1 95 ? 19.410 3.681 -22.578 1.00 69.31 95 PHE A N 1
ATOM 773 C CA . PHE A 1 95 ? 18.125 2.977 -22.603 1.00 69.31 95 PHE A CA 1
ATOM 774 C C . PHE A 1 95 ? 18.030 1.871 -21.549 1.00 69.31 95 PHE A C 1
ATOM 776 O O . PHE A 1 95 ? 16.972 1.708 -20.936 1.00 69.31 95 PHE A O 1
ATOM 783 N N . ALA A 1 96 ? 19.123 1.152 -21.281 1.00 68.31 96 ALA A N 1
ATOM 784 C CA . ALA A 1 96 ? 19.168 0.152 -20.217 1.00 68.31 96 ALA 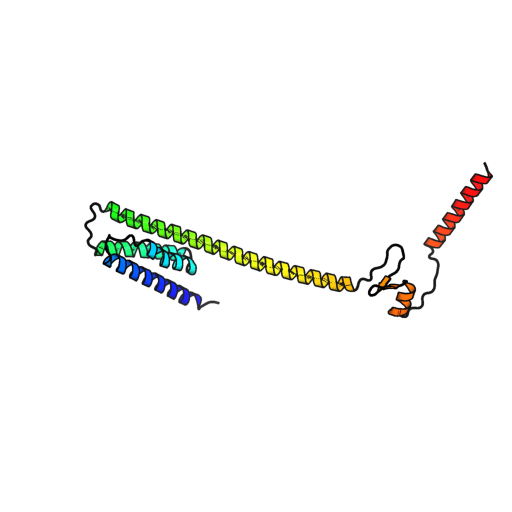A CA 1
ATOM 785 C C . ALA A 1 96 ? 18.955 0.787 -18.830 1.00 68.31 96 ALA A C 1
ATOM 787 O O . ALA A 1 96 ? 18.152 0.282 -18.037 1.00 68.31 96 ALA A O 1
ATOM 788 N N . ILE A 1 97 ? 19.614 1.917 -18.552 1.00 72.69 97 ILE A N 1
ATOM 789 C CA . ILE A 1 97 ? 19.483 2.655 -17.289 1.00 72.69 97 ILE A CA 1
ATOM 790 C C . ILE A 1 97 ? 18.055 3.180 -17.135 1.00 72.69 97 ILE A C 1
ATOM 792 O O . ILE A 1 97 ? 17.402 2.869 -16.139 1.00 72.69 97 ILE A O 1
ATOM 796 N N . ILE A 1 98 ? 17.539 3.900 -18.133 1.00 72.31 98 ILE A N 1
ATOM 797 C CA . ILE A 1 98 ? 16.185 4.475 -18.118 1.00 72.31 98 ILE A CA 1
ATOM 798 C C . ILE A 1 98 ? 15.133 3.378 -17.930 1.00 72.31 98 ILE A C 1
ATOM 800 O O . ILE A 1 98 ? 14.270 3.486 -17.056 1.00 72.31 98 ILE A O 1
ATOM 804 N N . GLY A 1 99 ? 15.224 2.294 -18.705 1.00 69.12 99 GLY A N 1
ATOM 805 C CA . GLY A 1 99 ? 14.295 1.173 -18.608 1.00 69.12 99 GLY A CA 1
ATOM 806 C C . GLY A 1 99 ? 14.325 0.504 -17.231 1.00 69.12 99 GLY A C 1
ATOM 807 O O . GLY A 1 99 ? 13.273 0.156 -16.689 1.00 69.12 99 GLY A O 1
ATOM 808 N N . SER A 1 100 ? 15.510 0.388 -16.620 1.00 69.88 100 SER A N 1
ATOM 809 C CA . SER A 1 100 ? 15.652 -0.132 -15.256 1.00 69.88 100 SER A CA 1
ATOM 810 C C . SER A 1 100 ? 15.057 0.808 -14.198 1.00 69.88 100 SER A C 1
ATOM 812 O O . SER A 1 100 ? 14.381 0.340 -13.277 1.00 69.88 100 SER A O 1
ATOM 814 N N . LEU A 1 101 ? 15.224 2.126 -14.368 1.00 76.31 101 LEU A N 1
ATOM 815 C CA . LEU A 1 101 ? 14.705 3.154 -13.465 1.00 76.31 101 LEU A CA 1
ATOM 816 C C . LEU A 1 101 ? 13.176 3.182 -13.475 1.00 76.31 101 LEU A C 1
ATOM 818 O O . LEU A 1 101 ? 12.539 3.125 -12.423 1.00 76.31 101 LEU A O 1
ATOM 822 N N . VAL A 1 102 ? 12.583 3.214 -14.672 1.00 75.31 102 VAL A N 1
ATOM 823 C CA . VAL A 1 102 ? 11.124 3.215 -14.859 1.00 75.31 102 VAL A CA 1
ATOM 824 C C . VAL A 1 102 ? 10.512 1.958 -14.251 1.00 75.31 102 VAL A C 1
ATOM 826 O O . VAL A 1 102 ? 9.475 2.026 -13.587 1.00 75.31 102 VAL A O 1
ATOM 829 N N . GLN A 1 103 ? 11.167 0.807 -14.413 1.00 72.12 103 GLN A N 1
ATOM 830 C CA . GLN A 1 103 ? 10.682 -0.425 -13.812 1.00 72.12 103 GLN A CA 1
ATOM 831 C C . GLN A 1 103 ? 10.775 -0.406 -12.279 1.00 72.12 103 GLN A C 1
ATOM 833 O O . GLN A 1 103 ? 9.831 -0.840 -11.614 1.00 72.12 103 GLN A O 1
ATOM 838 N N . GLY A 1 104 ? 11.872 0.109 -11.715 1.00 74.94 104 GLY A N 1
ATOM 839 C CA . GLY A 1 104 ? 12.014 0.287 -10.267 1.00 74.94 104 GLY A CA 1
ATOM 840 C C . GLY A 1 104 ? 10.930 1.201 -9.692 1.00 74.94 104 GLY A C 1
ATOM 841 O O . GLY A 1 104 ? 10.289 0.859 -8.696 1.00 74.94 104 GLY A O 1
ATOM 842 N N . LEU A 1 105 ? 10.642 2.308 -10.380 1.00 78.00 105 LEU A N 1
ATOM 843 C CA . LEU A 1 105 ? 9.587 3.246 -9.999 1.00 78.00 105 LEU A CA 1
ATOM 844 C C . LEU A 1 105 ? 8.200 2.588 -10.018 1.00 78.00 105 LEU A C 1
ATOM 846 O O . LEU A 1 105 ? 7.419 2.743 -9.080 1.00 78.00 105 LEU A O 1
ATOM 850 N N . ARG A 1 106 ? 7.897 1.805 -11.059 1.00 78.81 106 ARG A N 1
ATOM 851 C CA . ARG A 1 106 ? 6.626 1.073 -11.167 1.00 78.81 106 ARG A CA 1
ATOM 852 C C . ARG A 1 106 ? 6.469 0.012 -10.087 1.00 78.81 106 ARG A C 1
ATOM 854 O O . ARG A 1 106 ? 5.371 -0.125 -9.552 1.00 78.81 106 ARG A O 1
ATOM 861 N N . TYR A 1 107 ? 7.539 -0.714 -9.769 1.00 79.56 107 TYR A N 1
ATOM 862 C CA . TYR A 1 107 ? 7.524 -1.714 -8.705 1.00 79.56 107 TYR A CA 1
ATOM 863 C C . TYR A 1 107 ? 7.217 -1.069 -7.348 1.00 79.56 107 TYR A C 1
ATOM 865 O O . TYR A 1 107 ? 6.284 -1.495 -6.670 1.00 79.56 107 TYR A O 1
ATOM 873 N N . SER A 1 108 ? 7.912 0.025 -7.019 1.00 80.94 108 SER A N 1
ATOM 874 C CA . SER A 1 108 ? 7.675 0.786 -5.785 1.00 80.94 108 SER A CA 1
ATOM 875 C C . SER A 1 108 ? 6.242 1.325 -5.705 1.00 80.94 108 SER A C 1
ATOM 877 O O . SER A 1 108 ? 5.561 1.142 -4.698 1.00 80.94 108 SER A O 1
ATOM 879 N N . LEU A 1 109 ? 5.726 1.904 -6.795 1.00 83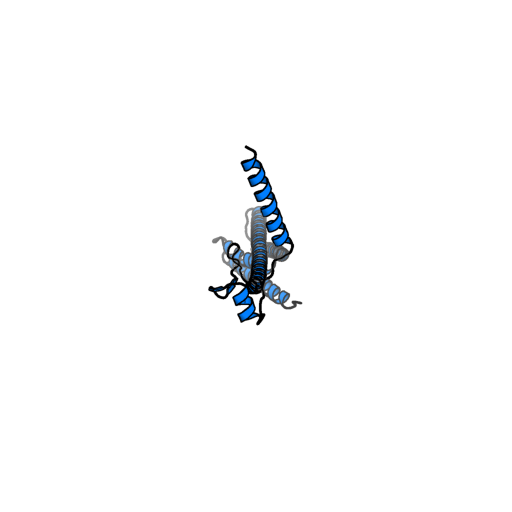.56 109 LEU A N 1
ATOM 880 C CA . LEU A 1 109 ? 4.336 2.369 -6.848 1.00 83.56 109 LEU A CA 1
ATOM 881 C C . LEU A 1 109 ? 3.328 1.235 -6.635 1.00 83.56 109 LEU A C 1
ATOM 883 O O . LEU A 1 109 ? 2.310 1.436 -5.974 1.00 83.56 109 LEU A O 1
ATOM 887 N N . HIS A 1 110 ? 3.587 0.051 -7.191 1.00 84.12 110 HIS A N 1
ATOM 888 C CA . HIS A 1 110 ? 2.677 -1.081 -7.050 1.00 84.12 110 HIS A CA 1
ATOM 889 C C . HIS A 1 110 ? 2.669 -1.632 -5.623 1.00 84.12 110 HIS A C 1
ATOM 891 O O . HIS A 1 110 ? 1.594 -1.899 -5.086 1.00 84.12 110 HIS A O 1
ATOM 897 N N . GLU A 1 111 ? 3.837 -1.732 -4.982 1.00 87.69 111 GLU A N 1
ATOM 898 C CA . GLU A 1 111 ? 3.911 -2.082 -3.562 1.00 87.69 111 GLU A CA 1
ATOM 899 C C . GLU A 1 111 ? 3.180 -1.059 -2.694 1.00 87.69 111 GLU A C 1
ATOM 901 O O . GLU A 1 111 ? 2.371 -1.453 -1.856 1.00 87.69 111 GLU A O 1
ATOM 906 N N . GLN A 1 112 ? 3.371 0.241 -2.937 1.00 88.06 112 GLN A N 1
ATOM 907 C CA . GLN A 1 112 ? 2.656 1.275 -2.186 1.00 88.06 112 GLN A CA 1
ATOM 908 C C . GLN A 1 112 ? 1.138 1.166 -2.339 1.00 88.06 112 GLN A C 1
ATOM 910 O O . GLN A 1 112 ? 0.410 1.328 -1.359 1.00 88.06 112 GLN A O 1
ATOM 915 N N . LEU A 1 113 ? 0.648 0.853 -3.540 1.00 91.12 113 LEU A N 1
ATOM 916 C CA . LEU A 1 113 ? -0.783 0.674 -3.773 1.00 91.12 113 LEU A CA 1
ATOM 917 C C . LEU A 1 113 ? -1.335 -0.534 -3.001 1.00 91.12 113 LEU A C 1
ATOM 919 O O . LEU A 1 113 ? -2.393 -0.443 -2.380 1.00 91.12 113 LEU A O 1
ATOM 923 N N . LEU A 1 114 ? -0.601 -1.651 -3.006 1.00 94.00 114 LEU A N 1
ATOM 924 C CA . LEU A 1 114 ? -0.974 -2.859 -2.268 1.00 94.00 114 LEU A CA 1
ATOM 925 C C . LEU A 1 114 ? -0.956 -2.625 -0.754 1.00 94.00 114 LEU A C 1
ATOM 927 O O . LEU A 1 114 ? -1.858 -3.084 -0.053 1.00 94.00 114 LEU A O 1
ATOM 931 N N . VAL A 1 115 ? 0.048 -1.906 -0.248 1.00 93.81 115 VAL A N 1
ATOM 932 C CA . VAL A 1 115 ? 0.139 -1.526 1.168 1.00 93.81 115 VAL A CA 1
ATOM 933 C C . VAL A 1 115 ? -1.029 -0.617 1.554 1.00 93.81 115 VAL A C 1
ATOM 935 O O . VAL A 1 115 ? -1.671 -0.873 2.572 1.00 93.81 115 VAL A O 1
ATOM 938 N N . ARG A 1 116 ? -1.373 0.378 0.723 1.00 93.44 116 ARG A N 1
ATOM 939 C CA . ARG A 1 116 ? -2.543 1.242 0.953 1.00 93.44 116 ARG A CA 1
ATOM 940 C C . ARG A 1 116 ? -3.850 0.453 1.007 1.00 93.44 116 ARG A C 1
ATOM 942 O O . ARG A 1 116 ? -4.606 0.628 1.953 1.00 93.44 116 ARG A O 1
ATOM 949 N N . GLN A 1 117 ? -4.079 -0.468 0.071 1.00 95.69 117 GLN A N 1
ATOM 950 C CA . GLN A 1 117 ? -5.284 -1.308 0.085 1.00 95.69 117 GLN A CA 1
ATOM 951 C C . GLN A 1 117 ? -5.377 -2.192 1.335 1.00 95.69 117 GLN A C 1
ATOM 953 O O . GLN A 1 117 ? -6.463 -2.390 1.873 1.00 95.69 117 GLN A O 1
ATOM 958 N N . LYS A 1 118 ? -4.252 -2.739 1.813 1.00 95.38 118 LYS A N 1
ATOM 959 C CA . LYS A 1 118 ? -4.229 -3.513 3.066 1.00 95.38 118 LYS A CA 1
ATOM 960 C C . LYS A 1 118 ? -4.559 -2.640 4.275 1.00 95.38 118 LYS A C 1
ATOM 962 O O . LYS A 1 118 ? -5.295 -3.088 5.147 1.00 95.38 118 LYS A O 1
ATOM 967 N N . LEU A 1 119 ? -4.039 -1.412 4.309 1.00 95.44 119 LEU A N 1
ATOM 968 C CA . LEU A 1 119 ? -4.323 -0.456 5.376 1.00 95.44 119 LEU A CA 1
ATOM 969 C C . LEU A 1 119 ? -5.807 -0.069 5.406 1.00 95.44 119 LEU A C 1
ATOM 971 O O . LEU A 1 119 ? -6.405 -0.055 6.478 1.00 95.44 119 LEU A O 1
ATOM 975 N N . GLU A 1 120 ? -6.406 0.194 4.243 1.00 96.06 120 GLU A N 1
ATOM 976 C CA . GLU A 1 120 ? -7.838 0.502 4.133 1.00 96.06 120 GLU A CA 1
ATOM 977 C C . GLU A 1 120 ? -8.707 -0.653 4.646 1.00 96.06 120 GLU A C 1
ATOM 979 O O . GLU A 1 120 ? -9.609 -0.418 5.448 1.00 96.06 120 GLU A O 1
ATOM 984 N N . ARG A 1 121 ? -8.384 -1.903 4.283 1.00 96.06 121 ARG A N 1
ATOM 985 C CA . ARG A 1 121 ? -9.099 -3.086 4.796 1.00 96.06 121 ARG A CA 1
ATOM 986 C C . ARG A 1 121 ? -8.961 -3.252 6.306 1.00 96.06 121 ARG A C 1
ATOM 988 O O . ARG A 1 121 ? -9.962 -3.459 6.979 1.00 96.06 121 ARG A O 1
ATOM 995 N N . ALA A 1 122 ? -7.751 -3.113 6.847 1.00 95.56 122 ALA A N 1
ATOM 996 C CA . ALA A 1 122 ? -7.529 -3.208 8.290 1.00 95.56 122 ALA A CA 1
ATOM 997 C C . ALA A 1 122 ? -8.304 -2.121 9.058 1.00 95.56 122 ALA A C 1
ATOM 999 O O . ALA A 1 122 ? -8.846 -2.371 10.133 1.00 95.56 122 ALA A O 1
ATOM 1000 N N .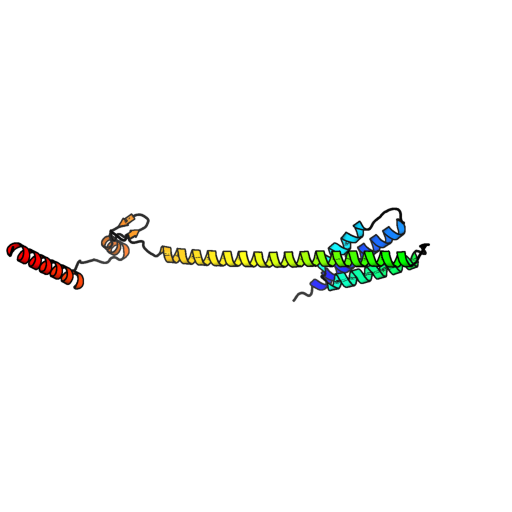 LEU A 1 123 ? -8.396 -0.912 8.496 1.00 96.19 123 LEU A N 1
ATOM 1001 C CA . LEU A 1 123 ? -9.174 0.180 9.078 1.00 96.19 123 LEU A CA 1
ATOM 1002 C C . LEU A 1 123 ? -10.680 -0.115 9.052 1.00 96.19 123 LEU A C 1
ATOM 1004 O O . LEU A 1 123 ? -11.386 0.208 10.009 1.00 96.19 123 LEU A O 1
ATOM 1008 N N . GLU A 1 124 ? -11.172 -0.732 7.981 1.00 96.62 124 GLU A N 1
ATOM 1009 C CA . GLU A 1 124 ? -12.568 -1.155 7.860 1.00 96.62 124 GLU A CA 1
ATOM 1010 C C . GLU A 1 124 ? -12.911 -2.282 8.850 1.00 96.62 124 GLU A C 1
ATOM 1012 O O . GLU A 1 124 ? -13.921 -2.194 9.550 1.00 96.62 124 GLU A O 1
ATOM 1017 N N . GLU A 1 125 ? -12.025 -3.267 9.016 1.00 96.00 125 GLU A N 1
ATOM 1018 C CA . GLU A 1 125 ? -12.152 -4.330 10.025 1.00 96.00 125 GLU A CA 1
ATOM 1019 C C . GLU A 1 125 ? -12.211 -3.765 11.454 1.00 96.00 125 GLU A C 1
ATOM 1021 O O . GLU A 1 125 ? -13.096 -4.134 12.233 1.00 96.00 125 GLU A O 1
ATOM 1026 N N . ILE A 1 126 ? -11.327 -2.815 11.789 1.00 95.06 126 ILE A N 1
ATOM 1027 C CA . ILE A 1 126 ? -11.336 -2.146 13.099 1.00 95.06 126 ILE A CA 1
ATOM 1028 C C . ILE A 1 126 ? -12.657 -1.404 13.315 1.00 95.06 126 ILE A C 1
ATOM 1030 O O . ILE A 1 126 ? -13.259 -1.533 14.381 1.00 95.06 126 ILE A O 1
ATOM 1034 N N . LYS A 1 127 ? -13.148 -0.661 12.314 1.00 95.12 127 LYS A N 1
ATOM 1035 C CA . LYS A 1 127 ? -14.434 0.048 12.418 1.00 95.12 127 LYS A CA 1
ATOM 1036 C C . LYS A 1 127 ? -15.583 -0.906 12.733 1.00 95.12 127 LYS A C 1
ATOM 1038 O O . LYS A 1 127 ? -16.364 -0.633 13.644 1.00 95.12 127 LYS A O 1
ATOM 1043 N N . VAL A 1 128 ? -15.663 -2.039 12.037 1.00 95.31 128 VAL A N 1
ATOM 1044 C CA . VAL A 1 128 ? -16.711 -3.042 12.277 1.00 95.31 128 VAL A CA 1
ATOM 1045 C C . VAL A 1 128 ? -16.628 -3.605 13.700 1.00 95.31 128 VAL A C 1
ATOM 1047 O O . VAL A 1 128 ? -17.653 -3.678 14.381 1.00 95.31 128 VAL A O 1
ATOM 1050 N N . ALA A 1 129 ? -15.427 -3.931 14.187 1.00 91.62 129 ALA A N 1
ATOM 1051 C CA . ALA A 1 129 ? -15.235 -4.415 15.555 1.00 91.62 129 ALA A CA 1
ATOM 1052 C C . ALA A 1 129 ? -15.626 -3.360 16.609 1.00 91.62 129 ALA A C 1
ATOM 1054 O O . ALA A 1 129 ? -16.276 -3.688 17.604 1.00 91.62 129 ALA A O 1
ATOM 1055 N N . THR A 1 130 ? -15.295 -2.082 16.382 1.00 91.75 130 THR A N 1
ATOM 1056 C CA . THR A 1 130 ? -15.701 -0.993 17.289 1.00 91.75 130 THR A CA 1
ATOM 1057 C C . THR A 1 130 ? -17.214 -0.790 17.321 1.00 91.75 130 THR A C 1
ATOM 1059 O O . THR A 1 130 ? -17.775 -0.556 18.390 1.00 91.75 130 THR A O 1
ATOM 1062 N N . GLU A 1 131 ? -17.894 -0.938 16.183 1.00 92.25 131 GLU A N 1
ATOM 1063 C CA . GLU A 1 131 ? -19.352 -0.825 16.108 1.00 92.25 131 GLU A CA 1
ATOM 1064 C C . GLU A 1 131 ? -20.037 -1.986 16.839 1.00 92.25 131 GLU A C 1
ATOM 1066 O O . GLU A 1 131 ? -21.016 -1.792 17.560 1.00 92.25 131 GLU A O 1
ATOM 1071 N N . GLN A 1 132 ? -19.494 -3.201 16.714 1.00 90.50 132 GLN A N 1
ATOM 1072 C CA . GLN A 1 132 ? -19.957 -4.350 17.492 1.00 90.50 132 GLN A CA 1
ATOM 1073 C C . GLN A 1 132 ? -19.777 -4.118 18.994 1.00 90.50 132 GLN A C 1
ATOM 1075 O O . GLN A 1 132 ? -20.734 -4.296 19.749 1.00 90.50 132 GLN A O 1
ATOM 1080 N N . ALA A 1 133 ? -18.601 -3.655 19.428 1.00 88.50 133 ALA A N 1
ATOM 1081 C CA . ALA A 1 133 ? -18.358 -3.318 20.829 1.00 88.50 133 ALA A CA 1
ATOM 1082 C C . ALA A 1 133 ? -19.352 -2.259 21.334 1.00 88.50 133 ALA A C 1
ATOM 1084 O O . ALA A 1 133 ? -19.940 -2.434 22.400 1.00 88.50 133 ALA A O 1
ATOM 1085 N N . ARG A 1 134 ? -19.627 -1.220 20.532 1.00 85.25 134 ARG A N 1
ATOM 1086 C CA . ARG A 1 134 ? -20.623 -0.185 20.846 1.00 85.25 134 ARG A CA 1
ATOM 1087 C C . ARG A 1 134 ? -22.037 -0.755 20.975 1.00 85.25 134 ARG A C 1
ATOM 1089 O O . ARG A 1 134 ? -22.764 -0.349 21.878 1.00 85.25 134 ARG A O 1
ATOM 1096 N N . LYS A 1 135 ? -22.436 -1.699 20.114 1.00 85.06 135 LYS A N 1
ATOM 1097 C CA . LYS A 1 135 ? -23.749 -2.366 20.197 1.00 85.06 135 LYS A CA 1
ATOM 1098 C C . LYS A 1 135 ? -23.911 -3.174 21.481 1.00 85.06 135 LYS A C 1
ATOM 1100 O O . LYS A 1 135 ? -24.954 -3.060 22.117 1.00 85.06 135 LYS A O 1
ATOM 1105 N N . LEU A 1 136 ? -22.894 -3.948 21.876 1.00 83.38 136 LEU A N 1
ATOM 1106 C CA . LEU A 1 136 ? -22.924 -4.669 23.154 1.00 83.38 136 LEU A CA 1
ATOM 1107 C C . LEU A 1 136 ? -22.909 -3.691 24.338 1.00 83.38 136 LEU A C 1
ATOM 1109 O O . LEU A 1 136 ? -23.679 -3.855 25.279 1.00 83.38 136 LEU A O 1
ATOM 1113 N N . GLN A 1 137 ? -22.093 -2.633 24.278 1.00 78.12 137 GLN A N 1
ATOM 1114 C CA . GLN A 1 137 ? -22.060 -1.598 25.315 1.00 78.12 137 GLN A CA 1
ATOM 1115 C C . GLN A 1 137 ? -23.379 -0.827 25.440 1.00 78.12 137 GLN A C 1
ATOM 1117 O O . GLN A 1 137 ? -23.719 -0.413 26.541 1.00 78.12 137 GLN A O 1
ATOM 1122 N N . GLY A 1 138 ? -24.148 -0.662 24.361 1.00 69.62 138 GLY A N 1
ATOM 1123 C CA . GLY A 1 138 ? -25.475 -0.040 24.406 1.00 69.62 138 GLY A CA 1
ATOM 1124 C C . GLY A 1 138 ? -26.500 -0.809 25.249 1.00 69.62 138 GLY A C 1
ATOM 1125 O O . GLY A 1 138 ? -27.495 -0.224 25.663 1.00 69.62 138 GLY A O 1
ATOM 1126 N N . GLN A 1 139 ? -26.255 -2.093 25.537 1.00 70.69 139 GLN A N 1
ATOM 1127 C CA . GLN A 1 139 ? -27.061 -2.886 26.474 1.00 70.69 139 GLN A CA 1
ATOM 1128 C C . GLN A 1 139 ? -26.626 -2.703 27.934 1.00 70.69 139 GLN A C 1
ATOM 1130 O O . GLN A 1 139 ? -27.319 -3.154 28.845 1.00 70.69 139 GLN A O 1
ATOM 1135 N N . LEU A 1 140 ? -25.480 -2.062 28.175 1.00 73.94 140 LEU A N 1
ATOM 1136 C CA . LEU A 1 140 ? -24.978 -1.821 29.516 1.00 73.94 140 LEU A CA 1
ATOM 1137 C C . LEU A 1 140 ? -25.654 -0.575 30.089 1.00 73.94 140 LEU A C 1
ATOM 1139 O O . LEU A 1 140 ? -25.466 0.541 29.604 1.00 73.94 140 LEU A O 1
ATOM 1143 N N . GLN A 1 141 ? -26.441 -0.766 31.141 1.00 78.69 141 GLN A N 1
ATOM 1144 C CA . GLN A 1 141 ? -27.102 0.343 31.810 1.00 78.69 141 GLN A CA 1
ATOM 1145 C C . GLN A 1 141 ? -26.134 1.067 32.737 1.00 78.69 141 GLN A C 1
ATOM 1147 O O . GLN A 1 141 ? -25.502 0.470 33.608 1.00 78.69 141 GLN A O 1
ATOM 1152 N N . VAL A 1 142 ? -26.008 2.377 32.534 1.00 80.81 142 VAL A N 1
ATOM 1153 C CA . VAL A 1 142 ? -25.101 3.212 33.319 1.00 80.81 142 VAL A CA 1
ATOM 1154 C C . VAL A 1 142 ? -25.727 3.468 34.685 1.00 80.81 142 VAL A C 1
ATOM 1156 O O . VAL A 1 142 ? -26.797 4.068 34.781 1.00 80.81 142 VAL A O 1
ATOM 1159 N N . VAL A 1 143 ? -25.042 3.039 35.744 1.00 86.75 143 VAL A N 1
ATOM 1160 C CA . VAL A 1 143 ? -25.433 3.299 37.133 1.00 86.75 143 VAL A CA 1
ATOM 1161 C C . VAL A 1 143 ? -24.568 4.422 37.695 1.00 86.75 143 VAL A C 1
ATOM 1163 O O . VAL A 1 143 ? -23.350 4.438 37.523 1.00 86.75 143 VAL A O 1
ATOM 1166 N N . CYS A 1 144 ? -25.188 5.385 38.368 1.00 86.62 144 CYS A N 1
ATOM 1167 C CA . CYS A 1 144 ? -24.478 6.451 39.056 1.00 86.62 144 CYS A CA 1
ATOM 1168 C C . CYS A 1 144 ? -23.789 5.891 40.309 1.00 86.62 144 CYS A C 1
ATOM 1170 O O . CYS A 1 144 ? -24.455 5.345 41.186 1.00 86.62 144 CYS A O 1
ATOM 1172 N N . ALA A 1 145 ? -22.472 6.075 40.427 1.00 86.56 145 ALA A N 1
ATOM 1173 C CA . ALA A 1 145 ? -21.672 5.487 41.505 1.00 86.56 145 ALA A CA 1
ATOM 1174 C C . ALA A 1 145 ? -22.075 5.946 42.920 1.00 86.56 145 ALA A C 1
ATOM 1176 O O . ALA A 1 145 ? -21.975 5.168 43.861 1.00 86.56 145 ALA A O 1
ATOM 1177 N N . TRP A 1 146 ? -22.540 7.191 43.082 1.00 86.81 146 TRP A N 1
ATOM 1178 C CA . TRP A 1 146 ? -22.835 7.766 44.402 1.00 86.81 146 TRP A CA 1
ATOM 1179 C C . TRP A 1 146 ? -24.320 7.732 44.783 1.00 86.81 146 TRP A C 1
ATOM 1181 O O . TRP A 1 146 ? -24.638 7.662 45.963 1.00 86.81 146 TRP A O 1
ATOM 1191 N N . THR A 1 147 ? -25.241 7.797 43.811 1.00 85.00 147 THR A N 1
ATOM 1192 C CA . THR A 1 147 ? -26.694 7.731 44.084 1.00 85.00 147 THR A CA 1
ATOM 1193 C C . THR A 1 147 ? -27.303 6.356 43.832 1.00 85.00 147 THR A C 1
ATOM 1195 O O . THR A 1 147 ? -28.476 6.167 44.137 1.00 85.00 147 THR A O 1
ATOM 1198 N N . GLN A 1 148 ? -26.552 5.423 43.231 1.00 86.38 148 GLN A N 1
ATOM 1199 C CA . GLN A 1 148 ? -27.033 4.102 42.801 1.00 86.38 148 GLN A CA 1
ATOM 1200 C C . GLN A 1 148 ? -28.282 4.149 41.897 1.00 86.38 148 GLN A C 1
ATOM 1202 O O . GLN A 1 148 ? -29.025 3.176 41.782 1.00 86.38 148 GLN A O 1
ATOM 1207 N N . ARG A 1 149 ? -28.514 5.282 41.220 1.00 88.19 149 ARG A N 1
ATOM 1208 C CA . ARG A 1 149 ? -29.583 5.438 40.226 1.00 88.19 149 ARG A CA 1
ATOM 1209 C C . ARG A 1 149 ? -29.146 4.915 38.870 1.00 88.19 149 ARG A C 1
ATOM 1211 O O . ARG A 1 149 ? -27.978 5.042 38.506 1.00 88.19 149 ARG A O 1
ATOM 1218 N N . ILE A 1 150 ? -30.092 4.390 38.106 1.00 88.88 150 ILE A N 1
ATOM 1219 C CA . ILE A 1 150 ? -29.858 3.845 36.769 1.00 88.88 150 ILE A CA 1
ATOM 1220 C C . ILE A 1 150 ? -30.296 4.876 35.728 1.00 88.88 150 ILE A C 1
ATOM 1222 O O . ILE A 1 150 ? -31.384 5.448 35.830 1.00 88.88 150 ILE A O 1
ATOM 1226 N N . ASN A 1 151 ? -29.450 5.123 34.727 1.00 86.06 151 ASN A N 1
ATOM 1227 C CA . ASN A 1 151 ? -29.810 5.933 33.571 1.00 86.06 151 ASN A CA 1
ATOM 1228 C C . ASN A 1 151 ? -30.590 5.083 32.565 1.00 86.06 151 ASN A C 1
ATOM 1230 O O . ASN A 1 151 ? -30.060 4.124 31.999 1.00 86.06 151 ASN A O 1
ATOM 1234 N N . VAL A 1 152 ? -31.840 5.460 32.331 1.00 84.25 152 VAL A N 1
ATOM 1235 C CA . VAL A 1 152 ? -32.695 4.873 31.303 1.00 84.25 152 VAL A CA 1
ATOM 1236 C C . VAL A 1 152 ? -33.088 5.990 30.348 1.00 84.25 152 VAL A C 1
ATOM 1238 O O . VAL A 1 152 ? -33.800 6.913 30.735 1.00 84.25 152 VAL A O 1
ATOM 1241 N N . GLU A 1 153 ? -32.577 5.939 29.116 1.00 78.44 153 GLU A N 1
ATOM 1242 C CA . GLU A 1 153 ? -32.897 6.902 28.046 1.00 78.44 153 GLU A CA 1
ATOM 1243 C C . GLU A 1 153 ? -32.737 8.383 28.460 1.00 78.44 153 GLU A C 1
ATOM 1245 O O . GLU A 1 153 ? -33.497 9.257 28.045 1.00 78.44 153 GLU A O 1
ATOM 1250 N N . GLY A 1 154 ? -31.748 8.689 29.308 1.00 80.94 154 GLY A N 1
ATOM 1251 C CA . GLY A 1 154 ? -31.478 10.048 29.790 1.00 80.94 154 GLY A CA 1
ATOM 1252 C C . GLY A 1 154 ? -32.223 10.446 31.069 1.00 80.94 154 GLY A C 1
ATOM 1253 O O . GLY A 1 154 ? -31.963 11.527 31.600 1.00 80.94 154 GLY A O 1
ATOM 1254 N N . LYS A 1 155 ? -33.095 9.587 31.612 1.00 84.00 155 LYS A N 1
ATOM 1255 C CA . LYS A 1 155 ? -33.750 9.782 32.915 1.00 84.00 155 LYS A CA 1
ATOM 1256 C C . LYS A 1 155 ? -33.089 8.918 33.988 1.00 84.00 155 LYS A C 1
ATOM 1258 O O . LYS A 1 155 ? -32.839 7.735 33.783 1.00 84.00 155 LYS A O 1
ATOM 1263 N N . TRP A 1 156 ? -32.821 9.515 35.147 1.00 88.38 156 TRP A N 1
ATOM 1264 C CA . TRP A 1 156 ? -32.225 8.829 36.294 1.00 88.38 156 TRP A CA 1
ATOM 1265 C C . TRP A 1 156 ? -33.310 8.343 37.250 1.00 88.38 156 TRP A C 1
ATOM 1267 O O . TRP A 1 156 ? -33.848 9.141 38.021 1.00 88.38 156 TRP A O 1
ATOM 1277 N N . ILE A 1 157 ? -33.592 7.043 37.214 1.00 89.50 157 ILE A N 1
ATOM 1278 C CA . ILE A 1 157 ? -34.579 6.393 38.087 1.00 89.50 157 ILE A CA 1
ATOM 1279 C C . ILE A 1 157 ? -33.889 5.556 39.165 1.00 89.50 157 ILE A C 1
ATOM 1281 O O . ILE A 1 157 ? -32.716 5.187 39.036 1.00 89.50 157 ILE A O 1
ATOM 1285 N N . ALA A 1 158 ? -34.596 5.301 40.261 1.00 88.12 158 ALA A N 1
ATOM 1286 C CA . ALA A 1 158 ? -34.085 4.456 41.333 1.00 88.12 158 ALA A CA 1
ATOM 1287 C C . ALA A 1 158 ? -34.096 2.970 40.918 1.00 88.12 158 ALA A C 1
ATOM 1289 O O . ALA A 1 158 ? -34.826 2.568 40.009 1.00 88.12 158 ALA A O 1
ATOM 1290 N N . LEU A 1 159 ? -33.241 2.158 41.543 1.00 85.62 159 LEU A N 1
ATOM 1291 C CA . LEU A 1 159 ? -33.074 0.742 41.196 1.00 85.62 159 LEU A CA 1
ATOM 1292 C C . LEU A 1 159 ? -34.376 -0.056 41.373 1.00 85.62 159 LEU A C 1
ATOM 1294 O O . LEU A 1 159 ? -34.720 -0.879 40.536 1.00 85.62 159 LEU A O 1
ATOM 1298 N N . ASP A 1 160 ? -35.114 0.202 42.443 1.00 86.69 160 ASP A N 1
ATOM 1299 C CA . ASP A 1 160 ? -36.417 -0.389 42.753 1.00 86.69 160 ASP A CA 1
ATOM 1300 C C . ASP A 1 160 ? -37.490 -0.032 41.714 1.00 86.69 160 ASP A C 1
ATOM 1302 O O . ASP A 1 160 ? -38.224 -0.910 41.251 1.00 86.69 160 ASP A O 1
ATOM 1306 N N . GLU A 1 161 ? -37.534 1.231 41.286 1.00 84.75 161 GLU A N 1
ATOM 1307 C CA . GLU A 1 161 ? -38.431 1.695 40.223 1.00 84.75 161 GLU A CA 1
ATOM 1308 C C . GLU A 1 161 ? -38.083 1.034 38.880 1.00 84.75 161 GLU A C 1
ATOM 1310 O O . GLU A 1 161 ? -38.970 0.606 38.139 1.00 84.75 161 GLU A O 1
ATOM 1315 N N . PHE A 1 162 ? -36.788 0.867 38.595 1.00 87.19 162 PHE A N 1
ATOM 1316 C CA . PHE A 1 162 ? -36.309 0.129 37.428 1.00 87.19 162 PHE A CA 1
ATOM 1317 C C . PHE A 1 162 ? -36.722 -1.354 37.467 1.00 87.19 162 PHE A C 1
ATOM 1319 O O . PHE A 1 162 ? -37.289 -1.855 36.494 1.00 87.19 162 PHE A O 1
ATOM 1326 N N . LEU A 1 163 ? -36.494 -2.048 38.589 1.00 85.19 163 LEU A N 1
ATOM 1327 C CA . LEU A 1 163 ? -36.865 -3.459 38.776 1.00 85.19 163 LEU A CA 1
ATOM 1328 C C . LEU A 1 163 ? -38.384 -3.676 38.684 1.00 85.19 163 LEU A C 1
ATOM 1330 O O . LEU A 1 163 ? -38.842 -4.677 38.132 1.00 85.19 163 LEU A O 1
ATOM 1334 N N . THR A 1 164 ? -39.172 -2.724 39.179 1.00 85.50 164 THR A N 1
ATOM 1335 C CA . THR A 1 164 ? -40.635 -2.808 39.128 1.00 85.50 164 THR A CA 1
ATOM 1336 C C . THR A 1 164 ? -41.151 -2.567 37.709 1.00 85.50 164 THR A C 1
ATOM 1338 O O . THR A 1 164 ? -41.941 -3.362 37.208 1.00 85.50 164 THR A O 1
ATOM 1341 N N . ASN A 1 165 ? -40.682 -1.517 37.026 1.00 84.31 165 ASN A N 1
ATOM 1342 C CA . ASN A 1 165 ? -41.210 -1.138 35.711 1.00 84.31 165 ASN A CA 1
ATOM 1343 C C . ASN A 1 165 ? -40.722 -2.041 34.568 1.00 84.31 165 ASN A C 1
ATOM 1345 O O . ASN A 1 165 ? -41.497 -2.337 33.664 1.00 84.31 165 ASN A O 1
ATOM 1349 N N . GLN A 1 166 ? -39.455 -2.468 34.584 1.00 83.88 166 GLN A N 1
ATOM 1350 C CA . GLN A 1 166 ? -38.862 -3.245 33.483 1.00 83.88 166 GLN A CA 1
ATOM 1351 C C . GLN A 1 166 ? -38.896 -4.757 33.733 1.00 83.88 166 GLN A C 1
ATOM 1353 O O . GLN A 1 166 ? -39.029 -5.534 32.791 1.00 83.88 166 GLN A O 1
ATOM 1358 N N . LEU A 1 167 ? -38.762 -5.188 34.992 1.00 81.19 167 LEU A N 1
ATOM 1359 C CA . LEU A 1 167 ? -38.644 -6.606 35.365 1.00 81.19 167 LEU A CA 1
ATOM 1360 C C . LEU A 1 167 ? -39.880 -7.138 36.109 1.00 81.19 167 LEU A C 1
ATOM 1362 O O . LEU A 1 167 ? -39.923 -8.322 36.438 1.00 81.19 167 LEU A O 1
ATOM 1366 N N . ASN A 1 168 ? -40.888 -6.289 36.354 1.00 83.19 168 ASN A N 1
ATOM 1367 C CA . ASN A 1 168 ? -42.137 -6.616 37.053 1.00 83.19 168 ASN A CA 1
ATOM 1368 C C . ASN A 1 168 ? -41.916 -7.339 38.399 1.00 83.19 168 ASN A C 1
ATOM 1370 O O . ASN A 1 168 ? -42.715 -8.179 38.821 1.00 83.19 168 ASN A O 1
ATOM 1374 N N . ALA A 1 169 ? -40.799 -7.033 39.065 1.00 84.62 169 ALA A N 1
ATOM 1375 C CA . ALA A 1 169 ? -40.381 -7.663 40.308 1.00 84.62 169 ALA A CA 1
ATOM 1376 C C . ALA A 1 169 ? -40.754 -6.778 41.505 1.00 84.62 169 ALA A C 1
ATOM 1378 O O . ALA A 1 169 ? -40.388 -5.606 41.557 1.00 84.62 169 ALA A O 1
ATOM 1379 N N . LYS A 1 170 ? -41.454 -7.340 42.501 1.00 79.81 170 LYS A N 1
ATOM 1380 C CA . LYS A 1 170 ? -41.696 -6.663 43.786 1.00 79.81 170 LYS A CA 1
ATOM 1381 C C . LYS A 1 170 ? -40.468 -6.792 44.685 1.00 79.81 170 LYS A C 1
ATOM 1383 O O . LYS A 1 170 ? -40.059 -7.905 45.006 1.00 79.81 170 LYS A O 1
ATOM 1388 N N . VAL A 1 171 ? -39.924 -5.661 45.126 1.00 83.38 171 VAL A N 1
ATOM 1389 C CA . VAL A 1 171 ? -38.756 -5.603 46.016 1.00 83.38 171 VAL A CA 1
ATOM 1390 C C . VAL A 1 171 ? -39.209 -5.424 47.468 1.00 83.38 171 VAL A C 1
ATOM 1392 O O . VAL A 1 171 ? -40.064 -4.590 47.757 1.00 83.38 171 VAL A O 1
ATOM 1395 N N . SER A 1 172 ? -38.630 -6.204 48.384 1.00 80.62 172 SER A N 1
ATOM 1396 C CA . SER A 1 172 ? -38.751 -6.022 49.837 1.00 80.62 172 SER A CA 1
ATOM 1397 C C . SER A 1 172 ? -37.368 -5.745 50.410 1.00 80.62 172 SER A C 1
ATOM 1399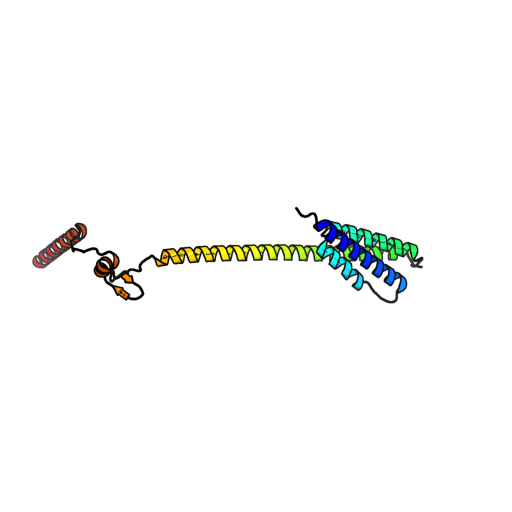 O O . SER A 1 172 ? -36.404 -6.413 50.040 1.00 80.62 172 SER A O 1
ATOM 1401 N N . TYR A 1 173 ? -37.266 -4.783 51.323 1.00 83.12 173 TYR A N 1
ATOM 1402 C CA . TYR A 1 173 ? -35.991 -4.417 51.934 1.00 83.12 173 TYR A CA 1
ATOM 1403 C C . TYR A 1 173 ? -35.682 -5.320 53.130 1.00 83.12 173 TYR A C 1
ATOM 1405 O O . TYR A 1 173 ? -36.547 -5.598 53.959 1.00 83.12 173 TYR A O 1
ATOM 1413 N N . GLY A 1 174 ? -34.433 -5.767 53.212 1.00 81.62 174 GLY A N 1
ATOM 1414 C CA . GLY A 1 174 ? -33.873 -6.510 54.335 1.00 81.62 174 GLY A CA 1
ATOM 1415 C C . GLY A 1 174 ? -32.453 -6.024 54.609 1.00 81.62 174 GLY A C 1
ATOM 1416 O O . GLY A 1 174 ? -31.844 -5.368 53.765 1.00 81.62 174 GLY A O 1
ATOM 1417 N N . VAL A 1 175 ? -31.926 -6.322 55.793 1.00 86.81 175 VAL A N 1
ATOM 1418 C CA . VAL A 1 175 ? -30.558 -5.947 56.174 1.00 86.81 175 VAL A CA 1
ATOM 1419 C C . VAL A 1 175 ? -29.643 -7.146 55.953 1.00 86.81 175 VAL A C 1
ATOM 1421 O O . VAL A 1 175 ? -29.912 -8.2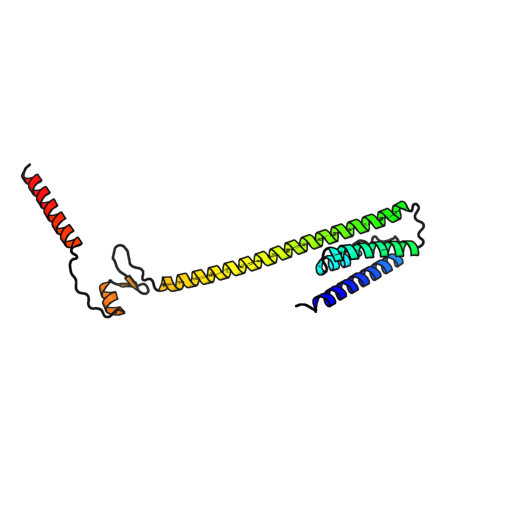35 56.458 1.00 86.81 175 VAL A O 1
ATOM 1424 N N . SER A 1 176 ? -28.564 -6.958 55.192 1.00 90.00 176 SER A N 1
ATOM 1425 C CA . SER A 1 176 ? -27.547 -7.994 54.994 1.00 90.00 176 SER A CA 1
ATOM 1426 C C . SER A 1 176 ? -26.796 -8.295 56.303 1.00 90.00 176 SER A C 1
ATOM 1428 O O . SER A 1 176 ? -26.565 -7.360 57.075 1.00 90.00 176 SER A O 1
ATOM 1430 N N . PRO A 1 177 ? -26.328 -9.536 56.531 1.00 87.69 177 PRO A N 1
ATOM 1431 C CA . PRO A 1 177 ? -25.571 -9.905 57.734 1.00 87.69 177 PRO A CA 1
ATOM 1432 C C . PRO A 1 177 ? -24.332 -9.030 57.985 1.00 87.69 177 PRO A C 1
ATOM 1434 O O . PRO A 1 177 ? -24.030 -8.700 59.127 1.00 87.69 177 PRO A O 1
ATOM 1437 N N . GLU A 1 178 ? -23.657 -8.611 56.915 1.00 86.81 178 GLU A N 1
ATOM 1438 C CA . GLU A 1 178 ? -22.464 -7.754 56.948 1.00 86.81 178 GLU A CA 1
ATOM 1439 C C . GLU A 1 178 ? -22.795 -6.349 57.469 1.00 86.81 178 GLU A C 1
ATOM 1441 O O . GLU A 1 178 ? -22.197 -5.881 58.434 1.00 86.81 178 GLU A O 1
ATOM 1446 N N . ALA A 1 179 ? -23.819 -5.708 56.894 1.00 86.88 179 ALA A N 1
ATOM 1447 C CA . ALA A 1 179 ? -24.313 -4.414 57.367 1.00 86.88 179 ALA A CA 1
ATOM 1448 C C . ALA A 1 179 ? -24.798 -4.475 58.826 1.00 86.88 179 ALA A C 1
ATOM 1450 O O . ALA A 1 179 ? -24.567 -3.545 59.595 1.00 86.88 179 ALA A O 1
ATOM 1451 N N . MET A 1 180 ? -25.434 -5.581 59.232 1.00 88.00 180 MET A N 1
ATOM 1452 C CA . MET A 1 180 ? -25.836 -5.790 60.625 1.00 88.00 180 MET A CA 1
ATOM 1453 C C . MET A 1 180 ? -24.618 -5.851 61.559 1.00 88.00 180 MET A C 1
ATOM 1455 O O . MET A 1 180 ? -24.621 -5.229 62.620 1.00 88.00 180 MET A O 1
ATOM 1459 N N . GLN A 1 181 ? -23.559 -6.562 61.165 1.00 87.94 181 GLN A N 1
ATOM 1460 C CA . GLN A 1 181 ? -22.317 -6.627 61.937 1.00 87.94 181 GLN A CA 1
ATOM 1461 C C . GLN A 1 181 ? -21.619 -5.269 62.040 1.00 87.94 181 GLN A C 1
ATOM 1463 O O . GLN A 1 181 ? -21.123 -4.936 63.113 1.00 87.94 181 GLN A O 1
ATOM 1468 N N . GLU A 1 182 ? -21.601 -4.472 60.972 1.00 87.19 182 GLU A N 1
ATOM 1469 C CA . GLU A 1 182 ? -20.998 -3.134 61.000 1.00 87.19 182 GLU A CA 1
ATOM 1470 C C . GLU A 1 182 ? -21.735 -2.200 61.975 1.00 87.19 182 GLU A C 1
ATOM 1472 O O . GLU A 1 182 ? -21.103 -1.462 62.733 1.00 87.19 182 GLU A O 1
ATOM 1477 N N . ILE A 1 183 ? -23.071 -2.267 62.013 1.00 90.00 183 ILE A N 1
ATOM 1478 C CA . ILE A 1 183 ? -23.884 -1.505 62.973 1.00 90.00 183 ILE A CA 1
ATOM 1479 C C . ILE A 1 183 ? -23.535 -1.913 64.409 1.00 90.00 183 ILE A C 1
ATOM 1481 O O . ILE A 1 183 ? -23.255 -1.044 65.234 1.00 90.00 183 ILE A O 1
ATOM 1485 N N . LEU A 1 184 ? -23.471 -3.219 64.687 1.00 86.38 184 LEU A N 1
ATOM 1486 C CA . LEU A 1 184 ? -23.091 -3.739 66.006 1.00 86.38 184 LEU A CA 1
ATOM 1487 C C . LEU A 1 184 ? -21.671 -3.312 66.408 1.00 86.38 184 LEU A C 1
ATOM 1489 O O . LEU A 1 184 ? -21.426 -2.965 67.561 1.00 86.38 184 LEU A O 1
ATOM 1493 N N . GLN A 1 185 ? -20.729 -3.301 65.462 1.00 87.38 185 GLN A N 1
ATOM 1494 C CA . GLN A 1 185 ? -19.364 -2.831 65.711 1.00 87.38 185 GLN A CA 1
ATOM 1495 C C . GLN A 1 185 ? -19.323 -1.335 66.037 1.00 87.38 185 GLN A C 1
ATOM 1497 O O . GLN A 1 185 ? -18.623 -0.943 66.969 1.00 87.38 185 GLN A O 1
ATOM 1502 N N . ARG A 1 186 ? -20.091 -0.500 65.325 1.00 84.62 186 ARG A N 1
ATOM 1503 C CA . ARG A 1 186 ? -20.187 0.940 65.623 1.00 84.62 186 ARG A CA 1
ATOM 1504 C C . ARG A 1 186 ? -20.833 1.214 66.976 1.00 84.62 186 ARG A C 1
ATOM 1506 O O . ARG A 1 186 ? -20.384 2.119 67.675 1.00 84.62 186 ARG A O 1
ATOM 1513 N N . GLU A 1 187 ? -21.857 0.454 67.354 1.00 84.88 187 GLU A N 1
ATOM 1514 C CA . GLU A 1 187 ? -22.473 0.579 68.679 1.00 84.88 187 GLU A CA 1
ATOM 1515 C C . GLU A 1 187 ? -21.498 0.202 69.794 1.00 84.88 187 GLU A C 1
ATOM 1517 O O . GLU A 1 187 ? -21.369 0.951 70.763 1.00 84.88 187 GLU A O 1
ATOM 1522 N N . ASN A 1 188 ? -20.763 -0.901 69.633 1.00 82.69 188 ASN A N 1
ATOM 1523 C CA . ASN A 1 188 ? -19.759 -1.327 70.607 1.00 82.69 188 ASN A CA 1
ATOM 1524 C C . ASN A 1 188 ? -18.612 -0.311 70.724 1.00 82.69 188 ASN A C 1
ATOM 1526 O O . ASN A 1 188 ? -18.258 0.074 71.836 1.00 82.69 188 ASN A O 1
ATOM 1530 N N . ALA A 1 189 ? -18.093 0.193 69.600 1.00 80.06 189 ALA A N 1
ATOM 1531 C CA . ALA A 1 189 ? -17.042 1.213 69.595 1.00 80.06 189 ALA A CA 1
ATOM 1532 C C . ALA A 1 189 ? -17.513 2.533 70.236 1.00 80.06 189 ALA A C 1
ATOM 1534 O O . ALA A 1 189 ? -16.807 3.127 71.049 1.00 80.06 189 ALA A O 1
ATOM 1535 N N . GLY A 1 190 ? -18.741 2.970 69.938 1.00 79.00 190 GLY A N 1
ATOM 1536 C CA . GLY A 1 190 ? -19.329 4.155 70.565 1.00 79.00 190 GLY A CA 1
ATOM 1537 C C . GLY A 1 190 ? -19.611 3.970 72.062 1.00 79.00 190 GLY A C 1
ATOM 1538 O O . GLY A 1 190 ? -19.536 4.933 72.827 1.00 79.00 190 GLY A O 1
ATOM 1539 N N . ALA A 1 191 ? -19.923 2.749 72.505 1.00 77.69 191 ALA A N 1
ATOM 1540 C CA . ALA A 1 191 ? -20.079 2.422 73.920 1.00 77.69 191 ALA A CA 1
ATOM 1541 C C . ALA A 1 191 ? -18.732 2.438 74.664 1.00 77.69 191 ALA A C 1
ATOM 1543 O O . ALA A 1 191 ? -18.660 2.982 75.769 1.00 77.69 191 ALA A O 1
ATOM 1544 N N . GLU A 1 192 ? -17.665 1.921 74.048 1.00 75.88 192 GLU A N 1
ATOM 1545 C CA . GLU A 1 192 ? -16.299 1.990 74.583 1.00 75.88 192 GLU A CA 1
ATOM 1546 C C . GLU A 1 192 ? -15.804 3.440 74.708 1.00 75.88 192 GLU A C 1
ATOM 1548 O O . GLU A 1 192 ? -15.294 3.825 75.762 1.00 75.88 192 GLU A O 1
ATOM 1553 N N . GLU A 1 193 ? -16.023 4.283 73.693 1.00 77.75 193 GLU A N 1
ATOM 1554 C CA . GLU A 1 193 ? -15.659 5.707 73.746 1.00 77.75 193 GLU A CA 1
ATOM 1555 C C . GLU A 1 193 ? -16.417 6.471 74.842 1.00 77.75 193 GLU A C 1
ATOM 1557 O O . GLU A 1 193 ? -15.823 7.285 75.556 1.00 77.75 193 GLU A O 1
ATOM 1562 N N . ARG A 1 194 ? -17.716 6.193 75.022 1.00 77.56 194 ARG A N 1
ATOM 1563 C CA . ARG A 1 194 ? -18.521 6.795 76.100 1.00 77.56 194 ARG A CA 1
ATOM 1564 C C . ARG A 1 194 ? -18.026 6.372 77.477 1.00 77.56 194 ARG A C 1
ATOM 1566 O O . ARG A 1 194 ? -17.902 7.228 78.348 1.00 77.56 194 ARG A O 1
ATOM 1573 N N . ALA A 1 195 ? -17.705 5.090 77.659 1.00 75.12 195 ALA A N 1
ATOM 1574 C CA . ALA A 1 195 ? -17.156 4.578 78.911 1.00 75.12 195 ALA A CA 1
ATOM 1575 C C . ALA A 1 195 ? -15.813 5.247 79.255 1.00 75.12 195 ALA A C 1
ATOM 1577 O O . ALA A 1 195 ? -15.599 5.644 80.404 1.00 75.12 195 ALA A O 1
ATOM 1578 N N . LEU A 1 196 ? -14.949 5.447 78.253 1.00 72.50 196 LEU A N 1
ATOM 1579 C CA . LEU A 1 196 ? -13.662 6.124 78.413 1.00 72.50 196 LEU A CA 1
ATOM 1580 C C . LEU A 1 196 ? -13.814 7.618 78.762 1.00 72.50 196 LEU A C 1
ATOM 1582 O O . LEU A 1 196 ? -13.010 8.152 79.524 1.00 72.50 196 LEU A O 1
ATOM 1586 N N . GLN A 1 197 ? -14.842 8.293 78.234 1.00 70.94 197 GLN A N 1
ATOM 1587 C CA . GLN A 1 197 ? -15.145 9.698 78.544 1.00 70.94 197 GLN A CA 1
ATOM 1588 C C . GLN A 1 197 ? -15.735 9.891 79.946 1.00 70.94 197 GLN A C 1
ATOM 1590 O O . GLN A 1 197 ? -15.420 10.884 80.591 1.00 70.94 197 GLN A O 1
ATOM 1595 N N . THR A 1 198 ? -16.551 8.957 80.444 1.00 70.75 198 THR A N 1
ATOM 1596 C CA . THR A 1 198 ? -17.072 8.999 81.827 1.00 70.75 198 THR A CA 1
ATOM 1597 C C . THR A 1 198 ? -16.037 8.647 82.898 1.00 70.75 198 THR A C 1
ATOM 1599 O O . THR A 1 198 ? -16.270 8.916 84.072 1.00 70.75 198 THR A O 1
ATOM 1602 N N . ALA A 1 199 ? -14.917 8.029 82.515 1.00 64.12 199 ALA A N 1
ATOM 1603 C CA . ALA A 1 199 ? -13.839 7.635 83.425 1.00 64.12 199 ALA A CA 1
ATOM 1604 C C . ALA A 1 199 ? -12.735 8.703 83.587 1.00 64.12 199 ALA A C 1
ATOM 1606 O O . ALA A 1 199 ? -11.754 8.456 84.291 1.00 64.12 199 ALA A O 1
ATOM 1607 N N . LYS A 1 200 ? -12.871 9.859 82.927 1.00 51.97 200 LYS A N 1
ATOM 1608 C CA . LYS A 1 200 ? -11.906 10.964 82.915 1.00 51.97 200 LYS A CA 1
ATOM 1609 C C . LYS A 1 200 ? -12.472 12.184 83.632 1.00 51.97 200 LYS A C 1
ATOM 1611 O O . LYS A 1 200 ? -11.668 12.876 84.292 1.00 51.97 200 LYS A O 1
#

Foldseek 3Di:
DCPPLVVVLVVLVVVLVVQLVVLLVVDLVPPDPDPSLVSNVVSLLSCLQRPDLVSLLVVLVVSLVVLVVSVVVSPDPDPDVVVSVVVSVVSSVVSNVSSVVSNVVNVVVVVVVVVVVVVVVVVVVVVVVVVVVVVVCVPDWDADPPQRFTDDPNDTHHPQVCCCPPVVDHDDDDDDPVNVVVVVVVVVVVVVVVVVVVVD

Sequence (200 aa):
MDSTRPYFRLKVILASLANLLAVSYIDYLTGYQFLFFVFYFIPVALCGWYLGRRSVLCLALLTGVSWCFVDILSHHHYPSETVRYANSFICFLAFAIIGSLVQGLRYSLHEQLLVRQKLERALEEIKVATEQARKLQGQLQVVCAWTQRINVEGKWIALDEFLTNQLNAKVSYGVSPEAMQEILQRENAGAEERALQTAK

pLDDT: mean 73.99, std 12.95, range [36.44, 96.62]

Radius of gyration: 43.55 Å; chains: 1; bounding box: 79×37×129 Å